Protein AF-A0A8T4E7I3-F1 (afdb_monomer_lite)

Structure (mmCIF, N/CA/C/O backbone):
data_AF-A0A8T4E7I3-F1
#
_entry.id   AF-A0A8T4E7I3-F1
#
loop_
_atom_site.group_PDB
_atom_site.id
_atom_site.type_symbol
_atom_site.label_atom_id
_atom_site.label_alt_id
_atom_site.label_comp_id
_atom_site.label_asym_id
_atom_site.label_entity_id
_atom_site.label_seq_id
_atom_site.pdbx_PDB_ins_code
_atom_site.Cartn_x
_atom_site.Cartn_y
_atom_site.Cartn_z
_atom_site.occupancy
_atom_site.B_iso_or_equiv
_atom_site.auth_seq_id
_atom_site.auth_comp_id
_atom_site.auth_asym_id
_atom_site.auth_atom_id
_atom_site.pdbx_PDB_model_num
ATOM 1 N N . MET A 1 1 ? -43.104 -46.953 22.398 1.00 46.41 1 MET A N 1
ATOM 2 C CA . MET A 1 1 ? -41.643 -46.915 22.163 1.00 46.41 1 MET A CA 1
ATOM 3 C C . MET A 1 1 ? -41.190 -45.465 22.078 1.00 46.41 1 MET A C 1
ATOM 5 O O . MET A 1 1 ? -41.386 -44.826 21.051 1.00 46.41 1 MET A O 1
ATOM 9 N N . GLN A 1 2 ? -40.674 -44.915 23.178 1.00 39.28 2 GLN A N 1
ATOM 10 C CA . GLN A 1 2 ? -40.128 -43.557 23.217 1.00 39.28 2 GLN A CA 1
ATOM 11 C C . GLN A 1 2 ? -38.668 -43.600 22.744 1.00 39.28 2 GLN A C 1
ATOM 13 O O . GLN A 1 2 ? -37.883 -44.400 23.242 1.00 39.28 2 GLN A O 1
ATOM 18 N N . LYS A 1 3 ? -38.321 -42.791 21.737 1.00 46.88 3 LYS A N 1
ATOM 19 C CA . LYS A 1 3 ? -36.946 -42.664 21.234 1.00 46.88 3 LYS A CA 1
ATOM 20 C C . LYS A 1 3 ? -36.177 -41.697 22.134 1.00 46.88 3 LYS A C 1
ATOM 22 O O . LYS A 1 3 ? -36.422 -40.491 22.088 1.00 46.88 3 LYS A O 1
ATOM 27 N N . GLU A 1 4 ? -35.259 -42.222 22.936 1.00 46.09 4 GLU A N 1
ATOM 28 C CA . GLU A 1 4 ? -34.313 -41.418 23.710 1.00 46.09 4 GLU A CA 1
ATOM 29 C C . GLU A 1 4 ? -33.329 -40.689 22.780 1.00 46.09 4 GLU A C 1
ATOM 31 O O . GLU A 1 4 ? -32.805 -41.252 21.817 1.00 46.09 4 GLU A O 1
ATOM 36 N N . LYS A 1 5 ? -33.095 -39.401 23.052 1.00 54.56 5 LYS A N 1
ATOM 37 C CA . LYS A 1 5 ? -32.080 -38.587 22.367 1.00 54.56 5 LYS A CA 1
ATOM 38 C C . LYS A 1 5 ? -30.718 -38.808 23.038 1.00 54.56 5 LYS A C 1
ATOM 40 O O . LYS A 1 5 ? -30.660 -38.785 24.266 1.00 54.56 5 LYS A O 1
ATOM 45 N N . PRO A 1 6 ? -29.612 -38.930 22.281 1.00 50.81 6 PRO A N 1
ATOM 46 C CA . PRO A 1 6 ? -28.301 -39.147 22.873 1.00 50.81 6 PRO A CA 1
ATOM 47 C C . PRO A 1 6 ? -27.797 -37.885 23.588 1.00 50.81 6 PRO A C 1
ATOM 49 O O . PRO A 1 6 ? -27.800 -36.778 23.039 1.00 50.81 6 PRO A O 1
ATOM 52 N N . LEU A 1 7 ? -27.337 -38.081 24.825 1.00 45.22 7 LEU A N 1
ATOM 53 C CA . LEU A 1 7 ? -26.631 -37.098 25.641 1.00 45.22 7 LEU A CA 1
ATOM 54 C C . LEU A 1 7 ? -25.348 -36.645 24.927 1.00 45.22 7 LEU A C 1
ATOM 56 O O . LEU A 1 7 ? -24.456 -37.441 24.637 1.00 45.22 7 LEU A O 1
ATOM 60 N N . LYS A 1 8 ? -25.239 -35.341 24.653 1.00 45.78 8 LYS A N 1
ATOM 61 C CA . LYS A 1 8 ? -24.008 -34.728 24.137 1.00 45.78 8 LYS A CA 1
ATOM 62 C C . LYS A 1 8 ? -22.923 -34.786 25.216 1.00 45.78 8 LYS A C 1
ATOM 64 O O . LYS A 1 8 ? -23.046 -34.140 26.255 1.00 45.78 8 LYS A O 1
ATOM 69 N N . ALA A 1 9 ? -21.850 -35.522 24.940 1.00 40.28 9 ALA A N 1
ATOM 70 C CA . ALA A 1 9 ? -20.654 -35.561 25.771 1.00 40.28 9 ALA A CA 1
ATOM 71 C C . ALA A 1 9 ? -20.057 -34.150 25.937 1.00 40.28 9 ALA A C 1
ATOM 73 O O . ALA A 1 9 ? -19.771 -33.456 24.955 1.00 40.28 9 ALA A O 1
ATOM 74 N N . LYS A 1 10 ? -19.864 -33.720 27.190 1.00 39.53 10 LYS A N 1
ATOM 75 C CA . LYS A 1 10 ? -19.115 -32.502 27.517 1.00 39.53 10 LYS A CA 1
ATOM 76 C C . LYS A 1 10 ? -17.667 -32.690 27.063 1.00 39.53 10 LYS A C 1
ATOM 78 O O . LYS A 1 10 ? -16.978 -33.611 27.491 1.00 39.53 10 LYS A O 1
ATOM 83 N N . ARG A 1 11 ? -17.212 -31.806 26.175 1.00 38.19 11 ARG A N 1
ATOM 84 C CA . ARG A 1 11 ? -15.820 -31.724 25.725 1.00 38.19 11 ARG A CA 1
ATOM 85 C C . ARG A 1 11 ? -14.972 -31.259 26.915 1.00 38.19 11 ARG A C 1
ATOM 87 O O . ARG A 1 11 ? -14.971 -30.075 27.237 1.00 38.19 11 ARG A O 1
ATOM 94 N N . ASN A 1 12 ? -14.282 -32.186 27.575 1.00 33.41 12 ASN A N 1
ATOM 95 C CA . ASN A 1 12 ? -13.270 -31.859 28.577 1.00 33.41 12 ASN A CA 1
ATOM 96 C C . ASN A 1 12 ? -12.125 -31.109 27.884 1.00 33.41 12 ASN A C 1
ATOM 98 O O . ASN A 1 12 ? -11.334 -31.705 27.150 1.00 33.41 12 ASN A O 1
ATOM 102 N N . MET A 1 13 ? -12.052 -29.792 28.080 1.00 30.95 13 MET A N 1
ATOM 103 C CA . MET A 1 13 ? -10.864 -29.025 27.719 1.00 30.95 13 MET A CA 1
ATOM 104 C C . MET A 1 13 ? -9.776 -29.345 28.745 1.00 30.95 13 MET A C 1
ATOM 106 O O . MET A 1 13 ? -9.950 -29.097 29.935 1.00 30.95 13 MET A O 1
ATOM 110 N N . ARG A 1 14 ? -8.664 -29.934 28.288 1.00 34.38 14 ARG A N 1
ATOM 111 C CA . ARG A 1 14 ? -7.458 -30.083 29.112 1.00 34.38 14 ARG A CA 1
ATOM 112 C C . ARG A 1 14 ? -6.952 -28.690 29.520 1.00 34.38 14 ARG A C 1
ATOM 114 O O . ARG A 1 14 ? -6.958 -27.804 28.662 1.00 34.38 14 ARG A O 1
ATOM 121 N N . PRO A 1 15 ? -6.472 -28.491 30.759 1.00 37.31 15 PRO A N 1
ATOM 122 C CA . PRO A 1 15 ? -5.717 -27.295 31.101 1.00 37.31 15 PRO A CA 1
ATOM 123 C C . PRO A 1 15 ? -4.410 -27.324 30.299 1.00 37.31 15 PRO A C 1
ATOM 125 O O . PRO A 1 15 ? -3.622 -28.263 30.407 1.00 37.31 15 PRO A O 1
ATOM 128 N N . TRP A 1 16 ? -4.228 -26.342 29.417 1.00 35.59 16 TRP A N 1
ATOM 129 C CA . TRP A 1 16 ? -2.980 -26.178 28.675 1.00 35.59 16 TRP A CA 1
ATOM 130 C C . TRP A 1 16 ? -1.915 -25.595 29.605 1.00 35.59 16 TRP A C 1
ATOM 132 O O . TRP A 1 16 ? -2.220 -24.784 30.477 1.00 35.59 16 TRP A O 1
ATOM 142 N N . GLY A 1 17 ? -0.691 -26.095 29.438 1.00 33.88 17 GLY A N 1
ATOM 143 C CA . GLY A 1 17 ? 0.395 -26.034 30.408 1.00 33.88 17 GLY A CA 1
ATOM 144 C C . GLY A 1 17 ? 0.841 -24.634 30.823 1.00 33.88 17 GLY A C 1
ATOM 145 O O . GLY A 1 17 ? 0.628 -23.640 30.129 1.00 33.88 17 GLY A O 1
ATOM 146 N N . ALA A 1 18 ? 1.486 -24.612 31.989 1.00 38.25 18 ALA A N 1
ATOM 147 C CA . ALA A 1 18 ? 2.053 -23.449 32.647 1.00 38.25 18 ALA A CA 1
ATOM 148 C C . ALA A 1 18 ? 2.877 -22.562 31.697 1.00 38.25 18 ALA A C 1
ATOM 150 O O . ALA A 1 18 ? 3.735 -23.025 30.945 1.00 38.25 18 ALA A O 1
ATOM 151 N N . LEU A 1 19 ? 2.585 -21.263 31.768 1.00 40.91 19 LEU A N 1
ATOM 152 C CA . LEU A 1 19 ? 3.280 -20.184 31.079 1.00 40.91 19 LEU A CA 1
ATOM 153 C C . LEU A 1 19 ? 4.776 -20.182 31.416 1.00 40.91 19 LEU A C 1
ATOM 155 O O . LEU A 1 19 ? 5.175 -20.398 32.557 1.00 40.91 19 LEU A O 1
ATOM 159 N N . ASN A 1 20 ? 5.595 -19.850 30.419 1.00 38.44 20 ASN A N 1
ATOM 160 C CA . ASN A 1 20 ? 7.002 -19.522 30.605 1.00 38.44 20 ASN A CA 1
ATOM 161 C C . ASN A 1 20 ? 7.110 -18.287 31.537 1.00 38.44 20 ASN A C 1
ATOM 163 O O . ASN A 1 20 ? 6.639 -17.211 31.155 1.00 38.44 20 ASN A O 1
ATOM 167 N N . PRO A 1 21 ? 7.710 -18.394 32.738 1.00 43.47 21 PRO A N 1
ATOM 168 C CA . PRO A 1 21 ? 7.693 -17.332 33.754 1.00 43.47 21 PRO A CA 1
ATOM 169 C C . PRO A 1 21 ? 8.478 -16.068 33.362 1.00 43.47 21 PRO A C 1
ATOM 171 O O . PRO A 1 21 ? 8.440 -15.071 34.079 1.00 43.47 21 PRO A O 1
ATOM 174 N N . LYS A 1 22 ? 9.172 -16.070 32.215 1.00 41.22 22 LYS A N 1
ATOM 175 C CA . LYS A 1 22 ? 9.947 -14.920 31.722 1.00 41.22 22 LYS A CA 1
ATOM 176 C C . LYS A 1 22 ? 9.112 -13.826 31.039 1.00 41.22 22 LYS A C 1
ATOM 178 O O . LYS A 1 22 ? 9.634 -12.740 30.817 1.00 41.22 22 LYS A O 1
ATOM 183 N N . PHE A 1 23 ? 7.832 -14.073 30.755 1.00 46.97 23 PHE A N 1
ATOM 184 C CA . PHE A 1 23 ? 6.882 -13.065 30.264 1.00 46.97 23 PHE A CA 1
ATOM 185 C C . PHE A 1 23 ? 5.761 -12.870 31.289 1.00 46.97 23 PHE A C 1
ATOM 187 O O . PHE A 1 23 ? 4.614 -13.259 31.073 1.00 46.97 23 PHE A O 1
ATOM 194 N N . SER A 1 24 ? 6.090 -12.299 32.449 1.00 48.66 24 SER A N 1
ATOM 195 C CA . SER A 1 24 ? 5.057 -11.850 33.377 1.00 48.66 24 SER A CA 1
ATOM 196 C C . SER A 1 24 ? 4.376 -10.613 32.783 1.00 48.66 24 SER A C 1
ATOM 198 O O . SER A 1 24 ? 5.042 -9.645 32.416 1.00 48.66 24 SER A O 1
ATOM 200 N N . GLY A 1 25 ? 3.040 -10.622 32.697 1.00 44.28 25 GLY A N 1
ATOM 201 C CA . GLY A 1 25 ? 2.256 -9.457 32.251 1.00 44.28 25 GLY A CA 1
ATOM 202 C C . GLY A 1 25 ? 2.562 -8.185 33.053 1.00 44.28 25 GLY A C 1
ATOM 203 O O . GLY A 1 25 ? 2.359 -7.082 32.564 1.00 44.28 25 GLY A O 1
ATOM 204 N N . ARG A 1 26 ? 3.155 -8.347 34.242 1.00 49.00 26 ARG A N 1
ATOM 205 C CA . ARG A 1 26 ? 3.643 -7.272 35.099 1.00 49.00 26 ARG A CA 1
ATOM 206 C C . ARG A 1 26 ? 4.761 -6.444 34.459 1.00 49.00 26 ARG A C 1
ATOM 208 O O . ARG A 1 26 ? 4.632 -5.237 34.446 1.00 49.00 26 ARG A O 1
ATOM 215 N N . ARG A 1 27 ? 5.760 -7.052 33.798 1.00 50.91 27 ARG A N 1
ATOM 216 C CA . ARG A 1 27 ? 6.815 -6.281 33.098 1.00 50.91 27 ARG A CA 1
ATOM 217 C C . ARG A 1 27 ? 6.278 -5.432 31.942 1.00 50.91 27 ARG A C 1
ATOM 219 O O . ARG A 1 27 ? 6.809 -4.363 31.674 1.00 50.91 27 ARG A O 1
ATOM 226 N N . LEU A 1 28 ? 5.240 -5.910 31.253 1.00 51.72 28 LEU A N 1
ATOM 227 C CA . LEU A 1 28 ? 4.596 -5.157 30.171 1.00 51.72 28 LEU A CA 1
ATOM 228 C C . LEU A 1 28 ? 3.717 -4.024 30.717 1.00 51.72 28 LEU A C 1
ATOM 230 O O . LEU A 1 28 ? 3.694 -2.949 30.129 1.00 51.72 28 LEU A O 1
ATOM 234 N N . LEU A 1 29 ? 3.038 -4.248 31.847 1.00 56.56 29 LEU A N 1
ATOM 235 C CA . LEU A 1 29 ? 2.299 -3.209 32.569 1.00 56.56 29 LEU A CA 1
ATOM 236 C C . LEU A 1 29 ? 3.236 -2.135 33.131 1.00 56.56 29 LEU A C 1
ATOM 238 O O . LEU A 1 29 ? 2.950 -0.956 32.969 1.00 56.56 29 LEU A O 1
ATOM 242 N N . ASP A 1 30 ? 4.369 -2.533 33.710 1.00 58.88 30 ASP A N 1
ATOM 243 C CA . ASP A 1 30 ? 5.379 -1.612 34.234 1.00 58.88 30 ASP A CA 1
ATOM 244 C C . ASP A 1 30 ? 5.973 -0.763 33.095 1.00 58.88 30 ASP A C 1
ATOM 246 O O . ASP A 1 30 ? 6.067 0.452 33.227 1.00 58.88 30 ASP A O 1
ATOM 250 N N . SER A 1 31 ? 6.261 -1.367 31.934 1.00 56.28 31 SER A N 1
ATOM 251 C CA . SER A 1 31 ? 6.760 -0.650 30.750 1.00 56.28 31 SER A CA 1
ATOM 252 C C . SER A 1 31 ? 5.714 0.288 30.123 1.00 56.28 31 SER A C 1
ATOM 254 O O . SER A 1 31 ? 6.047 1.400 29.712 1.00 56.28 31 SER A O 1
ATOM 256 N N . ALA A 1 32 ? 4.438 -0.113 30.087 1.00 52.22 32 ALA A N 1
ATOM 257 C CA . ALA A 1 32 ? 3.348 0.749 29.627 1.00 52.22 32 ALA A CA 1
ATOM 258 C C . ALA A 1 32 ? 3.103 1.921 30.593 1.00 52.22 32 ALA A C 1
ATOM 260 O O . ALA A 1 32 ? 2.928 3.056 30.152 1.00 52.22 32 ALA A O 1
ATOM 261 N N . GLN A 1 33 ? 3.145 1.671 31.905 1.00 60.72 33 GLN A N 1
ATOM 262 C CA . GLN A 1 33 ? 3.023 2.703 32.933 1.00 60.72 33 GLN A CA 1
ATOM 263 C C . GLN A 1 33 ? 4.214 3.668 32.903 1.00 60.72 33 GLN A C 1
ATOM 265 O O . GLN A 1 33 ? 4.029 4.874 33.039 1.00 60.72 33 GLN A O 1
ATOM 270 N N . GLU A 1 34 ? 5.426 3.162 32.674 1.00 62.56 34 GLU A N 1
ATOM 271 C CA . GLU A 1 34 ? 6.631 3.971 32.498 1.00 62.56 34 GLU A CA 1
ATOM 272 C C . GLU A 1 34 ? 6.515 4.877 31.265 1.00 62.56 34 GLU A C 1
ATOM 274 O O . GLU A 1 34 ? 6.781 6.072 31.367 1.00 62.56 34 GLU A O 1
ATOM 279 N N . GLN A 1 35 ? 6.002 4.375 30.134 1.00 52.09 35 GLN A N 1
ATOM 280 C CA . GLN A 1 35 ? 5.713 5.224 28.971 1.00 52.09 35 GLN A CA 1
ATOM 281 C C . GLN A 1 35 ? 4.619 6.268 29.234 1.00 52.09 35 GLN A C 1
ATOM 283 O O . GLN A 1 35 ? 4.755 7.408 28.790 1.00 52.09 35 GLN A O 1
ATOM 288 N N . ILE A 1 36 ? 3.558 5.930 29.973 1.00 58.34 36 ILE A N 1
ATOM 289 C CA . ILE A 1 36 ? 2.511 6.889 30.369 1.00 58.34 36 ILE A CA 1
ATOM 290 C C . ILE A 1 36 ? 3.102 7.996 31.251 1.00 58.34 36 ILE A C 1
ATOM 292 O O . ILE A 1 36 ? 2.822 9.175 31.031 1.00 58.34 36 ILE A O 1
ATOM 296 N N . ASN A 1 37 ? 3.959 7.633 32.206 1.00 63.09 37 ASN A N 1
ATOM 297 C CA . ASN A 1 37 ? 4.612 8.579 33.107 1.00 63.09 37 ASN A CA 1
ATOM 298 C C . ASN A 1 37 ? 5.609 9.478 32.357 1.00 63.09 37 ASN A C 1
ATOM 300 O O . ASN A 1 37 ? 5.617 10.688 32.570 1.00 63.09 37 ASN A O 1
ATOM 304 N N . LEU A 1 38 ? 6.401 8.911 31.440 1.00 53.72 38 LEU A N 1
ATOM 305 C CA . LEU A 1 38 ? 7.371 9.649 30.620 1.00 53.72 38 LEU A CA 1
ATOM 306 C C . LEU A 1 38 ? 6.708 10.630 29.647 1.00 53.72 38 LEU A C 1
ATOM 308 O O . LEU A 1 38 ? 7.296 11.653 29.307 1.00 53.72 38 LEU A O 1
ATOM 312 N N . THR A 1 39 ? 5.485 10.335 29.210 1.00 52.91 39 THR A N 1
ATOM 313 C CA . THR A 1 39 ? 4.741 11.161 28.250 1.00 52.91 39 THR A CA 1
ATOM 314 C C . THR A 1 39 ? 3.695 12.068 28.907 1.00 52.91 39 THR A C 1
ATOM 316 O O . THR A 1 39 ? 2.965 12.770 28.208 1.00 52.91 39 THR A O 1
ATOM 319 N N . GLY A 1 40 ? 3.589 12.066 30.244 1.00 57.66 40 GLY A N 1
ATOM 320 C CA . GLY A 1 40 ? 2.573 12.831 30.979 1.00 57.66 40 GLY A CA 1
ATOM 321 C C . GLY A 1 40 ? 1.136 12.464 30.586 1.00 57.66 40 GLY A C 1
ATOM 322 O O . GLY A 1 40 ? 0.259 13.325 30.577 1.00 57.66 40 GLY A O 1
ATOM 323 N N . GLY A 1 41 ? 0.901 11.213 30.175 1.00 51.31 41 GLY A N 1
ATOM 324 C CA . GLY A 1 41 ? -0.383 10.758 29.632 1.00 51.31 41 GLY A CA 1
ATOM 325 C C . GLY A 1 41 ? -0.701 11.258 28.215 1.00 51.31 41 GLY A C 1
ATOM 326 O O . GLY A 1 41 ? -1.808 11.022 27.725 1.00 51.31 41 GLY A O 1
ATOM 327 N N . ASN A 1 42 ? 0.242 11.923 27.537 1.00 43.97 42 ASN A N 1
ATOM 328 C CA . ASN A 1 42 ? 0.095 12.396 26.165 1.00 43.97 42 ASN A CA 1
ATOM 329 C C . ASN A 1 42 ? 1.030 11.621 25.211 1.00 43.97 42 ASN A C 1
ATOM 331 O O . ASN A 1 42 ? 2.189 12.007 25.050 1.00 43.97 42 ASN A O 1
ATOM 335 N N . PRO A 1 43 ? 0.544 10.579 24.504 1.00 46.66 43 PRO A N 1
ATOM 336 C CA . PRO A 1 43 ? 1.380 9.684 23.692 1.00 46.66 43 PRO A CA 1
ATOM 337 C C . PRO A 1 43 ? 2.076 10.357 22.491 1.00 46.66 43 PRO A C 1
ATOM 339 O O . PRO A 1 43 ? 2.830 9.703 21.776 1.00 46.66 43 PRO A O 1
ATOM 342 N N . TYR A 1 44 ? 1.858 11.656 22.266 1.00 43.78 44 TYR A N 1
ATOM 343 C CA . TYR A 1 44 ? 2.508 12.445 21.218 1.00 43.78 44 TYR A CA 1
ATOM 344 C C . TYR A 1 44 ? 3.790 13.168 21.676 1.00 43.78 44 TYR A C 1
ATOM 346 O O . TYR A 1 44 ? 4.459 13.786 20.850 1.00 43.78 44 TYR A O 1
ATOM 354 N N . LEU A 1 45 ? 4.171 13.073 22.956 1.00 38.69 45 LEU A N 1
ATOM 355 C CA . LEU A 1 45 ? 5.427 13.618 23.494 1.00 38.69 45 LEU A CA 1
ATOM 356 C C . LEU A 1 45 ? 6.567 12.583 23.456 1.00 38.69 45 LEU A C 1
ATOM 358 O O . LEU A 1 45 ? 7.205 12.288 24.460 1.00 38.69 45 LEU A O 1
ATOM 362 N N . VAL A 1 46 ? 6.852 12.029 22.279 1.00 37.91 46 VAL A N 1
ATOM 363 C CA . VAL A 1 46 ? 8.196 11.498 21.990 1.00 37.91 46 VAL A CA 1
ATOM 364 C C . VAL A 1 46 ? 9.064 12.712 21.636 1.00 37.91 46 VAL A C 1
ATOM 366 O O . VAL A 1 46 ? 8.563 13.582 20.919 1.00 37.91 46 VAL A O 1
ATOM 369 N N . PRO A 1 47 ? 10.326 12.841 22.094 1.00 33.94 47 PRO A N 1
ATOM 370 C CA . PRO A 1 47 ? 11.175 13.959 21.692 1.00 33.94 47 PRO A CA 1
ATOM 371 C C . PRO A 1 47 ? 11.332 13.966 20.166 1.00 33.94 47 PRO A C 1
ATOM 373 O O . PRO A 1 47 ? 12.108 13.202 19.591 1.00 33.94 47 PRO A O 1
ATOM 376 N N . GLN A 1 48 ? 10.570 14.836 19.499 1.00 33.59 48 GLN A N 1
ATOM 377 C CA . GLN A 1 48 ? 10.711 15.109 18.080 1.00 33.59 48 GLN A CA 1
ATOM 378 C C . GLN A 1 48 ? 12.066 15.786 17.871 1.00 33.59 48 GLN A C 1
ATOM 380 O O . GLN A 1 48 ? 12.210 16.994 18.032 1.00 33.59 48 GLN A O 1
ATOM 385 N N . ARG A 1 49 ? 13.079 15.008 17.479 1.00 35.50 49 ARG A N 1
ATOM 386 C CA . ARG A 1 49 ? 14.325 15.546 16.909 1.00 35.50 49 ARG A CA 1
ATOM 387 C C . ARG A 1 49 ? 14.186 15.973 15.445 1.00 35.50 49 ARG A C 1
ATOM 389 O O . ARG A 1 49 ? 15.184 16.245 14.791 1.00 35.50 49 ARG A O 1
ATOM 396 N N . VAL A 1 50 ? 12.964 16.093 14.935 1.00 35.69 50 VAL A N 1
ATOM 397 C CA . VAL A 1 50 ? 12.688 16.618 13.599 1.00 35.69 50 VAL A CA 1
ATOM 398 C C . VAL A 1 50 ? 11.460 17.514 13.711 1.00 35.69 50 VAL A C 1
ATOM 400 O O . VAL A 1 50 ? 10.379 17.034 14.040 1.00 35.69 50 VAL A O 1
ATOM 403 N N . LYS A 1 51 ? 11.631 18.822 13.479 1.00 32.38 51 LYS A N 1
ATOM 404 C CA . LYS A 1 51 ? 10.501 19.747 13.314 1.00 32.38 51 LYS A CA 1
ATOM 405 C C . LYS A 1 51 ? 9.593 19.200 12.203 1.00 32.38 51 LYS A C 1
ATOM 407 O O . LYS A 1 51 ? 10.131 18.758 11.185 1.00 32.38 51 LYS A O 1
ATOM 412 N N . PRO A 1 52 ? 8.258 19.236 12.340 1.00 35.22 52 PRO A N 1
ATOM 413 C CA . PRO A 1 52 ? 7.382 18.870 11.239 1.00 35.22 52 PRO A CA 1
ATOM 414 C C . PRO A 1 52 ? 7.697 19.777 10.047 1.00 35.22 52 PRO A C 1
ATOM 416 O O . PRO A 1 52 ? 7.595 21.001 10.127 1.00 35.22 52 PRO A O 1
ATOM 419 N N . ARG A 1 53 ? 8.142 19.156 8.951 1.00 35.44 53 ARG A N 1
ATOM 420 C CA . ARG A 1 53 ? 8.221 19.790 7.637 1.00 35.44 53 ARG A CA 1
ATOM 421 C C . ARG A 1 53 ? 6.799 20.251 7.319 1.00 35.44 53 ARG A C 1
ATOM 423 O O . ARG A 1 53 ? 5.886 19.425 7.329 1.00 35.44 53 ARG A O 1
ATOM 430 N N . ASN A 1 54 ? 6.609 21.548 7.089 1.00 37.75 54 ASN A N 1
ATOM 431 C CA . ASN A 1 54 ? 5.378 22.061 6.501 1.00 37.75 54 ASN A CA 1
ATOM 432 C C . ASN A 1 54 ? 5.205 21.343 5.157 1.00 37.75 54 ASN A C 1
ATOM 434 O O . ASN A 1 54 ? 5.932 21.623 4.207 1.00 37.75 54 ASN A O 1
ATOM 438 N N . LEU A 1 55 ? 4.328 20.341 5.116 1.00 37.66 55 LEU A N 1
ATOM 439 C CA . LEU A 1 55 ? 3.942 19.684 3.876 1.00 37.66 55 LEU A CA 1
ATOM 440 C C . LEU A 1 55 ? 3.138 20.703 3.064 1.00 37.66 55 LEU A C 1
ATOM 442 O O . LEU A 1 55 ? 2.181 21.258 3.611 1.00 37.66 55 LEU A O 1
ATOM 446 N N . PRO A 1 56 ? 3.497 20.970 1.799 1.00 35.59 56 PRO A N 1
ATOM 447 C CA . PRO A 1 56 ? 2.654 21.776 0.939 1.00 35.59 56 PRO A CA 1
ATOM 448 C C . PRO A 1 56 ? 1.308 21.072 0.757 1.00 35.59 56 PRO A C 1
ATOM 450 O O . PRO A 1 56 ? 1.223 19.848 0.631 1.00 35.59 56 PRO A O 1
ATOM 453 N N . GLU A 1 57 ? 0.248 21.869 0.758 1.00 45.75 57 GLU A N 1
ATOM 454 C CA . GLU A 1 57 ? -1.149 21.473 0.571 1.00 45.75 57 GLU A CA 1
ATOM 455 C C . GLU A 1 57 ? -1.443 21.059 -0.887 1.00 45.75 57 GLU A C 1
ATOM 457 O O . GLU A 1 57 ? -2.509 21.331 -1.435 1.00 45.75 57 GLU A O 1
ATOM 462 N N . GLU A 1 58 ? -0.492 20.415 -1.564 1.00 48.62 58 GLU A N 1
ATOM 463 C CA . GLU A 1 58 ? -0.671 20.022 -2.954 1.00 48.62 58 GLU A CA 1
ATOM 464 C C . GLU A 1 58 ? -1.513 18.750 -3.043 1.00 48.62 58 GLU A C 1
ATOM 466 O O . GLU A 1 58 ? -1.186 17.680 -2.520 1.00 48.62 58 GLU A O 1
ATOM 471 N N . MET A 1 59 ? -2.668 18.891 -3.696 1.00 41.47 59 MET A N 1
ATOM 472 C CA . MET A 1 59 ? -3.560 17.778 -3.965 1.00 41.47 59 MET A CA 1
ATOM 473 C C . MET A 1 59 ? -2.863 16.781 -4.899 1.00 41.47 59 MET A C 1
ATOM 475 O O . MET A 1 59 ? -2.429 17.189 -5.975 1.00 41.47 59 MET A O 1
ATOM 479 N N . PRO A 1 60 ? -2.800 15.480 -4.553 1.00 46.34 60 PRO A N 1
ATOM 480 C CA . PRO A 1 60 ? -2.276 14.488 -5.478 1.00 46.34 60 PRO A CA 1
ATOM 481 C C . PRO A 1 60 ? -3.153 14.472 -6.732 1.00 46.34 60 PRO A C 1
ATOM 483 O O . PRO A 1 60 ? -4.369 14.281 -6.643 1.00 46.34 60 PRO A O 1
ATOM 486 N N . THR A 1 61 ? -2.538 14.726 -7.884 1.00 58.12 61 THR A N 1
ATOM 487 C CA . THR A 1 61 ? -3.194 14.765 -9.199 1.00 58.12 61 THR A CA 1
ATOM 488 C C . THR A 1 61 ? -3.202 13.402 -9.884 1.00 58.12 61 THR A C 1
ATOM 490 O O . THR A 1 61 ? -3.939 13.197 -10.848 1.00 58.12 61 THR A O 1
ATOM 493 N N . ASP A 1 62 ? -2.424 12.446 -9.381 1.00 69.00 62 ASP A N 1
ATOM 494 C CA . ASP A 1 62 ? -2.346 11.105 -9.927 1.00 69.00 62 ASP A CA 1
ATOM 495 C C . ASP A 1 62 ? -3.497 10.217 -9.421 1.00 69.00 62 ASP A C 1
ATOM 497 O O . ASP A 1 62 ? -3.991 10.306 -8.291 1.00 69.00 62 ASP A O 1
ATOM 501 N N . ALA A 1 63 ? -3.958 9.312 -10.286 1.00 59.81 63 ALA A N 1
ATOM 502 C CA . ALA A 1 63 ? -5.096 8.445 -9.987 1.00 59.81 63 ALA A CA 1
ATOM 503 C C . ALA A 1 63 ? -4.850 7.534 -8.767 1.00 59.81 63 ALA A C 1
ATOM 505 O O . ALA A 1 63 ? -5.799 7.026 -8.165 1.00 59.81 63 ALA A O 1
ATOM 506 N N . GLU A 1 64 ? -3.593 7.283 -8.406 1.00 54.59 64 GLU A N 1
ATOM 507 C CA . GLU A 1 64 ? -3.204 6.454 -7.269 1.00 54.59 64 GLU A CA 1
ATOM 508 C C . GLU A 1 64 ? -3.177 7.244 -5.953 1.00 54.59 64 GLU A C 1
ATOM 510 O O . GLU A 1 64 ? -3.751 6.781 -4.958 1.00 54.59 64 GLU A O 1
ATOM 515 N N . GLY A 1 65 ? -2.677 8.484 -5.957 1.00 63.34 65 GLY A N 1
ATOM 516 C CA . GLY A 1 65 ? -2.791 9.402 -4.826 1.00 63.34 65 GLY A CA 1
ATOM 517 C C . GLY A 1 65 ? -4.239 9.802 -4.513 1.00 63.34 65 GLY A C 1
ATOM 518 O O . GLY A 1 65 ? -4.643 9.799 -3.342 1.00 63.34 65 GLY A O 1
ATOM 519 N N . ILE A 1 66 ? -5.085 10.008 -5.533 1.00 58.28 66 ILE A N 1
ATOM 520 C CA . ILE A 1 66 ? -6.535 10.237 -5.360 1.00 58.28 66 ILE A CA 1
ATOM 521 C C . ILE A 1 66 ? -7.215 9.006 -4.738 1.00 58.28 66 ILE A C 1
ATOM 523 O O . ILE A 1 66 ? -8.022 9.136 -3.810 1.00 58.28 66 ILE A O 1
ATOM 527 N N . ARG A 1 67 ? -6.880 7.787 -5.186 1.00 56.69 67 ARG A N 1
ATOM 528 C CA . ARG A 1 67 ? -7.450 6.536 -4.644 1.00 56.69 67 ARG A CA 1
ATOM 529 C C . ARG A 1 67 ? -7.007 6.270 -3.205 1.00 56.69 67 ARG A C 1
ATOM 531 O O . ARG A 1 67 ? -7.848 5.901 -2.379 1.00 56.69 67 ARG A O 1
ATOM 538 N N . SER A 1 68 ? -5.742 6.519 -2.880 1.00 49.06 68 SER A N 1
ATOM 539 C CA . SER A 1 68 ? -5.196 6.398 -1.522 1.00 49.06 68 SER A CA 1
ATOM 540 C C . SER A 1 68 ? -5.842 7.396 -0.556 1.00 49.06 68 SER A C 1
ATOM 542 O O . SER A 1 68 ? -6.283 7.009 0.531 1.00 49.06 68 SER A O 1
ATOM 544 N N . ARG A 1 69 ? -6.039 8.654 -0.979 1.00 49.59 69 ARG A N 1
ATOM 545 C CA . ARG A 1 69 ? -6.781 9.671 -0.213 1.00 49.59 69 ARG A CA 1
ATOM 546 C C . ARG A 1 69 ? -8.252 9.294 -0.030 1.00 49.59 69 ARG A C 1
ATOM 548 O O . ARG A 1 69 ? -8.774 9.392 1.077 1.00 49.59 69 ARG A O 1
ATOM 555 N N . THR A 1 70 ? -8.909 8.790 -1.074 1.00 47.41 70 THR A N 1
ATOM 556 C CA . THR A 1 70 ? -10.315 8.345 -1.016 1.00 47.41 70 THR A CA 1
ATOM 557 C C . THR A 1 70 ? -10.501 7.150 -0.074 1.00 47.41 70 THR A C 1
ATOM 559 O O . THR A 1 70 ? -11.507 7.068 0.632 1.00 47.41 70 THR A O 1
ATOM 562 N N . ARG A 1 71 ? -9.522 6.235 0.008 1.00 48.91 71 ARG A N 1
ATOM 563 C CA . ARG A 1 71 ? -9.513 5.145 1.000 1.00 48.91 71 ARG A CA 1
ATOM 564 C C . ARG A 1 71 ? -9.317 5.670 2.425 1.00 48.91 71 ARG A C 1
ATOM 566 O O . ARG A 1 71 ? -10.074 5.276 3.311 1.00 48.91 71 ARG A O 1
ATOM 573 N N . ARG A 1 72 ? -8.387 6.611 2.634 1.00 42.81 72 ARG A N 1
ATOM 574 C CA . ARG A 1 72 ? -8.169 7.279 3.934 1.00 42.81 72 ARG A CA 1
ATOM 575 C C . ARG A 1 72 ? -9.427 8.021 4.406 1.00 42.81 72 ARG A C 1
ATOM 577 O O . ARG A 1 72 ? -9.840 7.864 5.553 1.00 42.81 72 ARG A O 1
ATOM 584 N N . MET A 1 73 ? -10.102 8.721 3.490 1.00 42.91 73 MET A N 1
ATOM 585 C CA . MET A 1 73 ? -11.376 9.397 3.747 1.00 42.91 73 MET A CA 1
ATOM 586 C C . MET A 1 73 ? -12.542 8.424 3.963 1.00 42.91 73 MET A C 1
ATOM 588 O O . MET A 1 73 ? -13.440 8.739 4.733 1.00 42.91 73 MET A O 1
ATOM 592 N N . LYS A 1 74 ? -12.543 7.221 3.371 1.00 42.78 74 LYS A N 1
ATOM 593 C CA . LYS A 1 74 ? -13.553 6.185 3.671 1.00 42.78 74 LYS A CA 1
ATOM 594 C C . LYS A 1 74 ? -13.381 5.576 5.063 1.00 42.78 74 LYS A C 1
ATOM 596 O O . LYS A 1 74 ? -14.383 5.344 5.737 1.00 42.78 74 LYS A O 1
ATOM 601 N N . CYS A 1 75 ? -12.144 5.385 5.525 1.00 38.91 75 CYS A N 1
ATOM 602 C CA . CYS A 1 75 ? -11.890 5.030 6.923 1.00 38.91 75 CYS A CA 1
ATOM 603 C C . CYS A 1 75 ? -12.363 6.146 7.867 1.00 38.91 75 CYS A C 1
ATOM 605 O O . CYS A 1 75 ? -13.041 5.840 8.840 1.00 38.91 75 CYS A O 1
ATOM 607 N N . GLN A 1 76 ? -12.121 7.423 7.540 1.00 41.00 76 GLN A N 1
ATOM 608 C CA . GLN A 1 76 ? -12.668 8.574 8.283 1.00 41.00 76 GLN A CA 1
ATOM 609 C C . GLN A 1 76 ? -14.203 8.699 8.180 1.00 41.00 76 GLN A C 1
ATOM 611 O O . GLN A 1 76 ? -14.858 9.065 9.149 1.00 41.00 76 GLN A O 1
ATOM 616 N N . SER A 1 77 ? -14.812 8.326 7.054 1.00 42.69 77 SER A N 1
ATOM 617 C CA . SER A 1 77 ? -16.266 8.351 6.835 1.00 42.69 77 SER A CA 1
ATOM 618 C C . SER A 1 77 ? -17.024 7.318 7.677 1.00 42.69 77 SER A C 1
ATOM 620 O O . SER A 1 77 ? -18.200 7.516 7.981 1.00 42.69 77 SER A O 1
ATOM 622 N N . LEU A 1 78 ? -16.376 6.228 8.102 1.00 44.09 78 LEU A N 1
ATOM 623 C CA . LEU A 1 78 ? -16.958 5.338 9.111 1.00 44.09 78 LEU A CA 1
ATOM 624 C C . LEU A 1 78 ? -17.046 6.018 10.488 1.00 44.09 78 LEU A C 1
ATOM 626 O O . LEU A 1 78 ? -17.939 5.682 11.262 1.00 44.09 78 LEU A O 1
ATOM 630 N N . TYR A 1 79 ? -16.187 7.005 10.764 1.00 42.69 79 TYR A N 1
ATOM 631 C CA . TYR A 1 79 ? -16.248 7.831 11.973 1.00 42.69 79 TYR A CA 1
ATOM 632 C C . TYR A 1 79 ? -17.234 9.004 11.850 1.00 42.69 79 TYR A C 1
ATOM 634 O O . TYR A 1 79 ? -17.801 9.410 12.858 1.00 42.69 79 TYR A O 1
ATOM 642 N N . SER A 1 80 ? -17.532 9.497 10.640 1.00 44.91 80 SER A N 1
ATOM 643 C CA . SER A 1 80 ? -18.466 10.623 10.440 1.00 44.91 80 SER A CA 1
ATOM 644 C C . SER A 1 80 ? -19.950 10.276 10.631 1.00 44.91 80 SER A C 1
ATOM 646 O O . SER A 1 80 ? -20.788 11.171 10.666 1.00 44.91 80 SER A O 1
ATOM 648 N N . LYS A 1 81 ? -20.297 8.988 10.779 1.00 47.69 81 LYS A N 1
ATOM 649 C CA . LYS A 1 81 ? -21.659 8.547 11.146 1.00 47.69 81 LYS A CA 1
ATOM 650 C C . LYS A 1 81 ? -21.915 8.543 12.656 1.00 47.69 81 LYS A C 1
ATOM 652 O O . LYS A 1 81 ? -23.033 8.260 13.086 1.00 47.69 81 LYS A O 1
ATOM 657 N N . ILE A 1 82 ? -20.896 8.816 13.466 1.00 50.56 82 ILE A N 1
ATOM 658 C CA . ILE A 1 82 ? -21.047 8.987 14.907 1.00 50.56 82 ILE A CA 1
ATOM 659 C C . ILE A 1 82 ? -21.391 10.461 15.117 1.00 50.56 82 ILE A C 1
ATOM 661 O O . ILE A 1 82 ? -20.552 11.323 14.871 1.00 50.56 82 ILE A O 1
ATOM 665 N N . SER A 1 83 ? -22.639 10.751 15.509 1.00 44.12 83 SER A N 1
ATOM 666 C CA . SER A 1 83 ? -23.032 12.111 15.903 1.00 44.12 83 SER A CA 1
ATOM 667 C C . SER A 1 83 ? -22.020 12.642 16.930 1.00 44.12 83 SER A C 1
ATOM 669 O O . SER A 1 83 ? -21.747 11.912 17.888 1.00 44.12 83 SER A O 1
ATOM 671 N N . PRO A 1 84 ? -21.476 13.865 16.771 1.00 49.72 84 PRO A N 1
ATOM 672 C CA . PRO A 1 84 ? -20.535 14.471 17.721 1.00 49.72 84 PRO A CA 1
ATOM 673 C C . PRO A 1 84 ? -21.056 14.511 19.164 1.00 49.72 84 PRO A C 1
ATOM 675 O O . PRO A 1 84 ? -20.273 14.585 20.104 1.00 49.72 84 PRO A O 1
ATOM 678 N N . GLU A 1 85 ? -22.375 14.419 19.341 1.00 51.22 85 GLU A N 1
ATOM 679 C CA . GLU A 1 85 ? -23.057 14.404 20.637 1.00 51.22 85 GLU A CA 1
ATOM 680 C C . GLU A 1 85 ? -23.031 13.034 21.339 1.00 51.22 85 GLU A C 1
ATOM 682 O O . GLU A 1 85 ? -23.412 12.925 22.506 1.00 51.22 85 GLU A O 1
ATOM 687 N N . LYS A 1 86 ? -22.563 11.964 20.677 1.00 56.81 86 LYS A N 1
ATOM 688 C CA . LYS A 1 86 ? -22.336 10.669 21.334 1.00 56.81 86 LYS A CA 1
ATOM 689 C C . LYS A 1 86 ? -21.066 10.747 22.180 1.00 56.81 86 LYS A C 1
ATOM 691 O O . LYS A 1 86 ? -19.979 10.459 21.693 1.00 56.81 86 LYS A O 1
ATOM 696 N N . ILE A 1 87 ? -21.266 11.158 23.433 1.00 55.81 87 ILE A N 1
ATOM 697 C CA . ILE A 1 87 ? -20.356 11.178 24.591 1.00 55.81 87 ILE A CA 1
ATOM 698 C C . ILE A 1 87 ? -19.022 10.477 24.305 1.00 55.81 87 ILE A C 1
ATOM 700 O O . ILE A 1 87 ? -18.891 9.259 24.447 1.00 55.81 87 ILE A O 1
ATOM 704 N N . LEU A 1 88 ? -18.016 11.264 23.928 1.00 68.81 88 LEU A N 1
ATOM 705 C CA . LEU A 1 88 ? -16.634 10.817 24.006 1.00 68.81 88 LEU A CA 1
ATOM 706 C C . LEU A 1 88 ? -16.268 10.785 25.488 1.00 68.81 88 LEU A C 1
ATOM 708 O O . LEU A 1 88 ? -16.270 11.821 26.152 1.00 68.81 88 LEU A O 1
ATOM 712 N N . ARG A 1 89 ? -15.964 9.593 26.006 1.00 78.50 89 ARG A N 1
ATOM 713 C CA . ARG A 1 89 ? -15.398 9.453 27.353 1.00 78.50 89 ARG A CA 1
ATOM 714 C C . ARG A 1 89 ? -14.119 10.281 27.470 1.00 78.50 89 ARG A C 1
ATOM 716 O O . ARG A 1 89 ? -13.401 10.467 26.478 1.00 78.50 89 ARG A O 1
ATOM 723 N N . SER A 1 90 ? -13.817 10.739 28.685 1.00 90.00 90 SER A N 1
ATOM 724 C CA . SER A 1 90 ? -12.513 11.338 28.968 1.00 90.00 90 SER A CA 1
ATOM 725 C C . SER A 1 90 ? -11.398 10.332 28.646 1.00 90.00 90 SER A C 1
ATOM 727 O O . SER A 1 90 ? -11.606 9.114 28.668 1.00 90.00 90 SER A O 1
ATOM 729 N N . ASN A 1 91 ? -10.199 10.829 28.334 1.00 88.19 91 ASN A N 1
ATOM 730 C CA . ASN A 1 91 ? -9.061 9.952 28.043 1.00 88.19 91 ASN A CA 1
ATOM 731 C C . ASN A 1 91 ? -8.758 9.011 29.222 1.00 88.19 91 ASN A C 1
ATOM 733 O O . ASN A 1 91 ? -8.395 7.859 29.003 1.00 88.19 91 ASN A O 1
ATOM 737 N N . GLU A 1 92 ? -8.952 9.478 30.455 1.00 90.81 92 GLU A N 1
ATOM 738 C CA . GLU A 1 92 ? -8.734 8.694 31.671 1.00 90.81 92 GLU A CA 1
ATOM 739 C C . GLU A 1 92 ? -9.728 7.530 31.795 1.00 90.81 92 GLU A C 1
ATOM 741 O O . GLU A 1 92 ? -9.324 6.387 32.007 1.00 90.81 92 GLU A O 1
ATOM 746 N N . GLU A 1 93 ? -11.022 7.779 31.573 1.00 92.31 93 GLU A N 1
ATOM 747 C CA . GLU A 1 93 ? -12.039 6.722 31.580 1.00 92.31 93 GLU A CA 1
ATOM 748 C C . GLU A 1 93 ? -11.818 5.694 30.468 1.00 92.31 93 GLU A C 1
ATOM 750 O O . GLU A 1 93 ? -12.018 4.495 30.677 1.00 92.31 93 GLU A O 1
ATOM 755 N N . ALA A 1 94 ? -11.408 6.154 29.283 1.00 92.56 94 ALA A N 1
ATOM 756 C CA . ALA A 1 94 ? -11.100 5.274 28.166 1.00 92.56 94 ALA A CA 1
ATOM 757 C C . ALA A 1 94 ? -9.903 4.367 28.490 1.00 92.56 94 ALA A C 1
ATOM 759 O O . ALA A 1 94 ? -9.990 3.156 28.293 1.00 92.56 94 ALA A O 1
ATOM 760 N N . TRP A 1 95 ? -8.821 4.922 29.048 1.00 90.81 95 TRP A N 1
ATOM 761 C CA . TRP A 1 95 ? -7.659 4.138 29.471 1.00 90.81 95 TRP A CA 1
ATOM 762 C C . TRP A 1 95 ? -7.996 3.144 30.573 1.00 90.81 95 TRP A C 1
ATOM 764 O O . TRP A 1 95 ? -7.603 1.984 30.469 1.00 90.81 95 TRP A O 1
ATOM 774 N N . LYS A 1 96 ? -8.778 3.552 31.578 1.00 92.62 96 LYS A N 1
ATOM 775 C CA . LYS A 1 96 ? -9.249 2.643 32.627 1.00 92.62 96 LYS A CA 1
ATOM 776 C C . LYS A 1 96 ? -9.991 1.447 32.031 1.00 92.62 96 LYS A C 1
ATOM 778 O O . LYS A 1 96 ? -9.670 0.307 32.344 1.00 92.62 96 LYS A O 1
ATOM 783 N N . LEU A 1 97 ? -10.910 1.697 31.097 1.00 94.81 97 LEU A N 1
ATOM 784 C CA . LEU A 1 97 ? -11.667 0.636 30.436 1.00 94.81 97 LEU A CA 1
ATOM 785 C C . LEU A 1 97 ? -10.775 -0.295 29.592 1.00 94.81 97 LEU A C 1
ATOM 787 O O . LEU A 1 97 ? -11.010 -1.504 29.565 1.00 94.81 97 LEU A O 1
ATOM 791 N N . VAL A 1 98 ? -9.751 0.242 28.919 1.00 91.06 98 VAL A N 1
ATOM 792 C CA . VAL A 1 98 ? -8.757 -0.564 28.187 1.00 91.06 98 VAL A CA 1
ATOM 793 C C . VAL A 1 98 ? -7.949 -1.438 29.144 1.00 91.06 98 VAL A C 1
ATOM 795 O O . VAL A 1 98 ? -7.801 -2.630 28.883 1.00 91.06 98 VAL A O 1
ATOM 798 N N . LEU A 1 99 ? -7.464 -0.876 30.254 1.00 89.81 99 LEU A N 1
ATOM 799 C CA . LEU A 1 99 ? -6.683 -1.599 31.260 1.00 89.81 99 LEU A CA 1
ATOM 800 C C . LEU A 1 99 ? -7.508 -2.709 31.927 1.00 89.81 99 LEU A C 1
ATOM 802 O O . LEU A 1 99 ? -7.026 -3.835 32.043 1.00 89.81 99 LEU A O 1
ATOM 806 N N . ASP A 1 100 ? -8.776 -2.438 32.247 1.00 93.06 100 ASP A N 1
ATOM 807 C CA . ASP A 1 100 ? -9.715 -3.423 32.804 1.00 93.06 100 ASP A CA 1
ATOM 808 C C . ASP A 1 100 ? -10.007 -4.587 31.834 1.00 93.06 100 ASP A C 1
ATOM 810 O O . ASP A 1 100 ? -10.470 -5.648 32.250 1.00 93.06 100 ASP A O 1
ATOM 814 N N . ASN A 1 101 ? -9.748 -4.408 30.533 1.00 95.00 101 ASN A N 1
ATOM 815 C CA . ASN A 1 101 ? -9.998 -5.405 29.485 1.00 95.00 101 ASN A CA 1
ATOM 816 C C . ASN A 1 101 ? -8.715 -5.788 28.727 1.00 95.00 101 ASN A C 1
ATOM 818 O O . ASN A 1 101 ? -8.771 -6.265 27.590 1.00 95.00 101 ASN A O 1
ATOM 822 N N . LEU A 1 102 ? -7.544 -5.607 29.343 1.00 89.25 102 LEU A N 1
ATOM 823 C CA . LEU A 1 102 ? -6.258 -5.821 28.680 1.00 89.25 102 LEU A CA 1
ATOM 824 C C . LEU A 1 102 ? -6.058 -7.283 28.235 1.00 89.25 102 LEU A C 1
ATOM 826 O O . LEU A 1 102 ? -5.432 -7.547 27.209 1.00 89.25 102 LEU A O 1
ATOM 830 N N . GLU A 1 103 ? -6.637 -8.251 28.951 1.00 89.88 103 GLU A N 1
ATOM 831 C CA . GLU A 1 103 ? -6.611 -9.664 28.548 1.00 89.88 103 GLU A CA 1
ATOM 832 C C . GLU A 1 103 ? -7.313 -9.910 27.204 1.00 89.88 103 GLU A C 1
ATOM 834 O O . GLU A 1 103 ? -6.800 -10.663 26.372 1.00 89.88 103 GLU A O 1
ATOM 839 N N . ASP A 1 104 ? -8.442 -9.241 26.951 1.00 90.75 104 ASP A N 1
ATOM 840 C CA . ASP A 1 104 ? -9.165 -9.333 25.678 1.00 90.75 104 ASP A CA 1
ATOM 841 C C . ASP A 1 104 ? -8.365 -8.711 24.532 1.00 90.75 104 ASP A C 1
ATOM 843 O O . ASP A 1 104 ? -8.322 -9.261 23.425 1.00 90.75 104 ASP A O 1
ATOM 847 N N . VAL A 1 105 ? -7.689 -7.593 24.814 1.00 87.31 105 VAL A N 1
ATOM 848 C CA . VAL A 1 105 ? -6.764 -6.936 23.886 1.00 87.31 105 VAL A CA 1
ATOM 849 C C . VAL A 1 105 ? -5.642 -7.906 23.500 1.00 87.31 105 VAL A C 1
ATOM 851 O O . VAL A 1 105 ? -5.437 -8.190 22.316 1.00 87.31 105 VAL A O 1
ATOM 854 N N . PHE A 1 106 ? -4.976 -8.510 24.489 1.00 87.12 106 PHE A N 1
ATOM 855 C CA . PHE A 1 106 ? -3.921 -9.498 24.255 1.00 87.12 106 PHE A CA 1
ATOM 856 C C . PHE A 1 106 ? -4.421 -10.738 23.514 1.00 87.12 106 PHE A C 1
ATOM 858 O O . PHE A 1 106 ? -3.734 -11.252 22.625 1.00 87.12 106 PHE A O 1
ATOM 865 N N . TYR A 1 107 ? -5.607 -11.238 23.858 1.00 88.62 107 TYR A N 1
ATOM 866 C CA . TYR A 1 107 ? -6.209 -12.380 23.181 1.00 88.62 107 TYR A CA 1
ATOM 867 C C . TYR A 1 107 ? -6.454 -12.081 21.696 1.00 88.62 107 TYR A C 1
ATOM 869 O O . TYR A 1 107 ? -6.079 -12.877 20.826 1.00 88.62 107 TYR A O 1
ATOM 877 N N . ALA A 1 108 ? -7.024 -10.915 21.385 1.00 85.62 108 ALA A N 1
ATOM 878 C CA . ALA A 1 108 ? -7.262 -10.484 20.014 1.00 85.62 108 ALA A CA 1
ATOM 879 C C . ALA A 1 108 ? -5.955 -10.313 19.223 1.00 85.62 108 ALA A C 1
ATOM 881 O O . ALA A 1 108 ? -5.883 -10.762 18.077 1.00 85.62 108 ALA A O 1
ATOM 882 N N . MET A 1 109 ? -4.908 -9.756 19.840 1.00 84.88 109 MET A N 1
ATOM 883 C CA . MET A 1 109 ? -3.578 -9.621 19.231 1.00 84.88 109 MET A CA 1
ATOM 884 C C . MET A 1 109 ? -2.923 -10.973 18.948 1.00 84.88 109 MET A C 1
ATOM 886 O O . MET A 1 109 ? -2.413 -11.200 17.852 1.00 84.88 109 MET A O 1
ATOM 890 N N . ARG A 1 110 ? -2.961 -11.912 19.905 1.00 85.12 110 ARG A N 1
ATOM 891 C CA . ARG A 1 110 ? -2.432 -13.273 19.701 1.00 85.12 110 ARG A CA 1
ATOM 892 C C . ARG A 1 110 ? -3.138 -13.958 18.540 1.00 85.12 110 ARG A C 1
ATOM 894 O O . ARG A 1 110 ? -2.490 -14.582 17.704 1.00 85.12 110 ARG A O 1
ATOM 901 N N . ARG A 1 111 ? -4.461 -13.805 18.456 1.00 83.94 111 ARG A N 1
ATOM 902 C CA . ARG A 1 111 ? -5.248 -14.333 17.342 1.00 83.94 111 ARG A CA 1
ATOM 903 C C . ARG A 1 111 ? -4.878 -13.666 16.016 1.00 83.94 111 ARG A C 1
ATOM 905 O O . ARG A 1 111 ? -4.763 -14.375 15.022 1.00 83.94 111 ARG A O 1
ATOM 912 N N . ALA A 1 112 ? -4.668 -12.350 15.996 1.00 81.62 112 ALA A N 1
ATOM 913 C CA . ALA A 1 112 ? -4.208 -11.634 14.808 1.00 81.62 112 ALA A CA 1
ATOM 914 C C . ALA A 1 112 ? -2.839 -12.149 14.344 1.00 81.62 112 ALA A C 1
ATOM 916 O O . ALA A 1 112 ? -2.688 -12.479 13.177 1.00 81.62 112 ALA A O 1
ATOM 917 N N . ARG A 1 113 ? -1.887 -12.352 15.260 1.00 82.31 113 ARG A N 1
ATOM 918 C CA . ARG A 1 113 ? -0.564 -12.910 14.942 1.00 82.31 113 ARG A CA 1
ATOM 919 C C . ARG A 1 113 ? -0.632 -14.305 14.314 1.00 82.31 113 ARG A C 1
ATOM 921 O O . ARG A 1 113 ? 0.128 -14.595 13.400 1.00 82.31 113 ARG A O 1
ATOM 928 N N . VAL A 1 114 ? -1.540 -15.163 14.786 1.00 80.75 114 VAL A N 1
ATOM 929 C CA . VAL A 1 114 ? -1.765 -16.494 14.189 1.00 80.75 114 VAL A CA 1
ATOM 930 C C . VAL A 1 114 ? -2.396 -16.384 12.799 1.00 80.75 114 VAL A C 1
ATOM 932 O O . VAL A 1 114 ? -2.053 -17.152 11.908 1.00 80.75 114 VAL A O 1
ATOM 935 N N . LEU A 1 115 ? -3.327 -15.445 12.607 1.00 73.44 115 LEU A N 1
ATOM 936 C CA . LEU A 1 115 ? -4.000 -15.235 11.322 1.00 73.44 115 LEU A CA 1
ATOM 937 C C . LEU A 1 115 ? -3.109 -14.546 10.282 1.00 73.44 115 LEU A C 1
ATOM 939 O O . LEU A 1 115 ? -3.306 -14.754 9.089 1.00 73.44 115 LEU A O 1
ATOM 943 N N . TYR A 1 116 ? -2.151 -13.743 10.737 1.00 75.62 116 TYR A N 1
ATOM 944 C CA . TYR A 1 116 ? -1.302 -12.893 9.913 1.00 75.62 116 TYR A CA 1
ATOM 945 C C . TYR A 1 116 ? 0.170 -13.077 10.335 1.00 75.62 116 TYR A C 1
ATOM 947 O O . TYR A 1 116 ? 0.779 -12.190 10.939 1.00 75.62 116 TYR A O 1
ATOM 955 N N . PRO A 1 117 ? 0.775 -14.243 10.055 1.00 69.94 117 PRO A N 1
ATOM 956 C CA . PRO A 1 117 ? 2.132 -14.550 10.508 1.00 69.94 117 PRO A CA 1
ATOM 957 C C . PRO A 1 117 ? 3.213 -13.698 9.823 1.00 69.94 117 PRO A C 1
ATOM 959 O O . PRO A 1 117 ? 4.341 -13.664 10.298 1.00 69.94 117 PRO A O 1
ATOM 962 N N . HIS A 1 118 ? 2.871 -13.002 8.735 1.00 67.56 118 HIS A N 1
ATOM 963 C CA . HIS A 1 1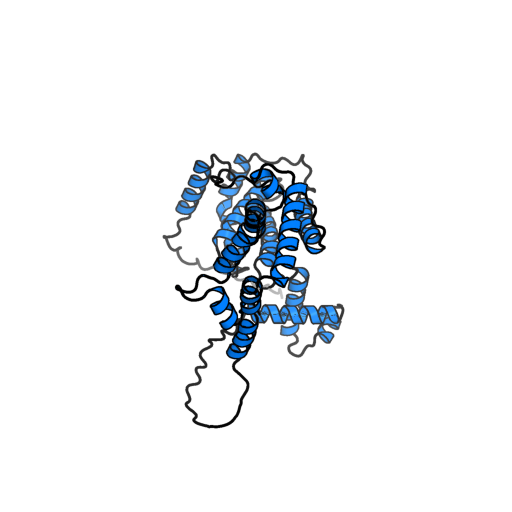18 ? 3.814 -12.279 7.879 1.00 67.56 118 HIS A CA 1
ATOM 964 C C . HIS A 1 118 ? 4.197 -10.876 8.370 1.00 67.56 118 HIS A C 1
ATOM 966 O O . HIS A 1 118 ? 5.052 -10.248 7.753 1.00 67.56 118 HIS A O 1
ATOM 972 N N . SER A 1 119 ? 3.613 -10.365 9.463 1.00 67.25 119 SER A N 1
ATOM 973 C CA . SER A 1 119 ? 4.115 -9.104 10.029 1.00 67.25 119 SER A CA 1
ATOM 974 C C . SER A 1 119 ? 5.525 -9.328 10.586 1.00 67.25 119 SER A C 1
ATOM 976 O O . SER A 1 119 ? 5.694 -10.200 11.445 1.00 67.25 119 SER A O 1
ATOM 978 N N . PRO A 1 120 ? 6.519 -8.529 10.161 1.00 59.75 120 PRO A N 1
ATOM 979 C CA . PRO A 1 120 ? 7.916 -8.708 10.555 1.00 59.75 120 PRO A CA 1
ATOM 980 C C . PRO A 1 120 ? 8.147 -8.504 12.060 1.00 59.75 120 PRO A C 1
ATOM 982 O O . PRO A 1 120 ? 9.105 -9.038 12.614 1.00 59.75 120 PRO A O 1
ATOM 985 N N . HIS A 1 121 ? 7.247 -7.792 12.752 1.00 74.19 121 HIS A N 1
ATOM 986 C CA . HIS A 1 121 ? 7.386 -7.489 14.174 1.00 74.19 121 HIS A CA 1
ATOM 987 C C . HIS A 1 121 ? 6.085 -7.763 14.932 1.00 74.19 121 HIS A C 1
ATOM 989 O O . HIS A 1 121 ? 5.023 -7.214 14.625 1.00 74.19 121 HIS A O 1
ATOM 995 N N . GLY A 1 122 ? 6.165 -8.605 15.969 1.00 71.44 122 GLY A N 1
ATOM 996 C CA . GLY A 1 122 ? 5.040 -8.865 16.875 1.00 71.44 122 GLY A CA 1
ATOM 997 C C . GLY A 1 122 ? 4.564 -7.608 17.615 1.00 71.44 122 GLY A C 1
ATOM 998 O O . GLY A 1 122 ? 3.396 -7.523 17.987 1.00 71.44 122 GLY A O 1
ATOM 999 N N . GLU A 1 123 ? 5.449 -6.623 17.767 1.00 78.31 123 GLU A N 1
ATOM 1000 C CA . GLU A 1 123 ? 5.195 -5.332 18.414 1.00 78.31 123 GLU A CA 1
ATOM 1001 C C . GLU A 1 123 ? 4.213 -4.453 17.626 1.00 78.31 123 GLU A C 1
ATOM 1003 O O . GLU A 1 123 ? 3.432 -3.721 18.230 1.00 78.31 123 GLU A O 1
ATOM 1008 N N . HIS A 1 124 ? 4.147 -4.588 16.295 1.00 80.31 124 HIS A N 1
ATOM 1009 C CA . HIS A 1 124 ? 3.185 -3.836 15.480 1.00 80.31 124 HIS A CA 1
ATOM 1010 C C . HIS A 1 124 ? 1.734 -4.199 15.819 1.00 80.31 124 HIS A C 1
ATOM 1012 O O . HIS A 1 124 ? 0.879 -3.318 15.911 1.00 80.31 124 HIS A O 1
ATOM 1018 N N . TYR A 1 125 ? 1.451 -5.483 16.073 1.00 81.38 125 TYR A N 1
ATOM 1019 C CA . TYR A 1 125 ? 0.125 -5.908 16.534 1.00 81.38 125 TYR A CA 1
ATOM 1020 C C . TYR A 1 125 ? -0.211 -5.336 17.905 1.00 81.38 125 TYR A C 1
ATOM 1022 O O . TYR A 1 125 ? -1.377 -5.068 18.188 1.00 81.38 125 TYR A O 1
ATOM 1030 N N . PHE A 1 126 ? 0.805 -5.151 18.750 1.00 82.75 126 PHE A N 1
ATOM 1031 C CA . PHE A 1 126 ? 0.621 -4.594 20.077 1.00 82.75 126 PHE A CA 1
ATOM 1032 C C . PHE A 1 126 ? 0.257 -3.108 20.009 1.00 82.75 126 PHE A C 1
ATOM 1034 O O . PHE A 1 126 ? -0.790 -2.715 20.515 1.00 82.75 126 PHE A O 1
ATOM 1041 N N . ALA A 1 127 ? 1.049 -2.299 19.304 1.00 84.62 127 ALA A N 1
ATOM 1042 C CA . ALA A 1 127 ? 0.783 -0.868 19.163 1.00 84.62 127 ALA A CA 1
ATOM 1043 C C . ALA A 1 127 ? -0.609 -0.596 18.564 1.00 84.62 127 ALA A C 1
ATOM 1045 O O . ALA A 1 127 ? -1.397 0.166 19.123 1.00 84.62 127 ALA A O 1
ATOM 1046 N N . LEU A 1 128 ? -0.954 -1.289 17.475 1.00 86.88 128 LEU A N 1
ATOM 1047 C CA . LEU A 1 128 ? -2.233 -1.084 16.792 1.00 86.88 128 LEU A CA 1
ATOM 1048 C C . LEU A 1 128 ? -3.425 -1.618 17.577 1.00 86.88 128 LEU A C 1
ATOM 1050 O O . LEU A 1 128 ? -4.503 -1.032 17.538 1.00 86.88 128 LEU A O 1
ATOM 1054 N N . GLY A 1 129 ? -3.252 -2.714 18.316 1.00 90.75 129 GLY A N 1
ATOM 1055 C CA . GLY A 1 129 ? -4.336 -3.237 19.135 1.00 90.75 129 GLY A CA 1
ATOM 1056 C C . GLY A 1 129 ? -4.614 -2.352 20.350 1.00 90.75 129 GLY A C 1
ATOM 1057 O O . GLY A 1 129 ? -5.776 -2.216 20.716 1.00 90.75 129 GLY A O 1
ATOM 1058 N N . ILE A 1 130 ? -3.591 -1.721 20.941 1.00 91.81 130 ILE A N 1
ATOM 1059 C CA . ILE A 1 130 ? -3.782 -0.737 22.017 1.00 91.81 130 ILE A CA 1
ATOM 1060 C C . ILE A 1 130 ? -4.476 0.519 21.484 1.00 91.81 130 ILE A C 1
ATOM 1062 O O . ILE A 1 130 ? -5.463 0.948 22.081 1.00 91.81 130 ILE A O 1
ATOM 1066 N N . ASP A 1 131 ? -4.026 1.066 20.351 1.00 91.81 131 ASP A N 1
ATOM 1067 C CA . ASP A 1 131 ? -4.666 2.237 19.736 1.00 91.81 131 ASP A CA 1
ATOM 1068 C C . ASP A 1 131 ? -6.140 1.956 19.397 1.00 91.81 131 ASP A C 1
ATOM 1070 O O . ASP A 1 131 ? -7.042 2.683 19.817 1.00 91.81 131 ASP A O 1
ATOM 1074 N N . GLU A 1 132 ? -6.425 0.824 18.750 1.00 94.44 132 GLU A N 1
ATOM 1075 C CA . GLU A 1 132 ? -7.796 0.432 18.421 1.00 94.44 132 GLU A CA 1
ATOM 1076 C C . GLU A 1 132 ? -8.650 0.175 19.674 1.00 94.44 132 GLU A C 1
ATOM 1078 O O . GLU A 1 132 ? -9.836 0.511 19.692 1.00 94.44 132 GLU A O 1
ATOM 1083 N N . ALA A 1 133 ? -8.068 -0.390 20.738 1.00 94.75 133 ALA A N 1
ATOM 1084 C CA . ALA A 1 133 ? -8.762 -0.572 22.009 1.00 94.75 133 ALA A CA 1
ATOM 1085 C C . ALA A 1 133 ? -9.135 0.764 22.649 1.00 94.75 133 ALA A C 1
ATOM 1087 O O . ALA A 1 133 ? -10.256 0.920 23.138 1.00 94.75 133 ALA A O 1
ATOM 1088 N N . PHE A 1 134 ? -8.226 1.734 22.597 1.00 95.44 134 PHE A N 1
ATOM 1089 C CA . PHE A 1 134 ? -8.463 3.077 23.100 1.00 95.44 134 PHE A CA 1
ATOM 1090 C C . PHE A 1 134 ? -9.565 3.789 22.305 1.00 95.44 134 PHE A C 1
ATOM 1092 O O . PHE A 1 134 ? -10.514 4.316 22.891 1.00 95.44 134 PHE A O 1
ATOM 1099 N N . GLN A 1 135 ? -9.531 3.721 20.970 1.00 94.31 135 GLN A N 1
ATOM 1100 C CA . GLN A 1 135 ? -10.601 4.265 20.122 1.00 94.31 135 GLN A CA 1
ATOM 1101 C C . GLN A 1 135 ? -11.947 3.567 20.362 1.00 94.31 135 GLN A C 1
ATOM 1103 O O . GLN A 1 135 ? -13.002 4.214 20.397 1.00 94.31 135 GLN A O 1
ATOM 1108 N N . ALA A 1 136 ? -11.935 2.248 20.572 1.00 95.50 136 ALA A N 1
ATOM 1109 C CA . ALA A 1 136 ? -13.129 1.504 20.946 1.00 95.50 136 ALA A CA 1
ATOM 1110 C C . ALA A 1 136 ? -13.670 1.985 22.300 1.00 95.50 136 ALA A C 1
ATOM 1112 O O . ALA A 1 136 ? -14.869 2.221 22.417 1.00 95.50 136 ALA A O 1
ATOM 1113 N N . ALA A 1 137 ? -12.815 2.191 23.303 1.00 95.75 137 ALA A N 1
ATOM 1114 C CA . ALA A 1 137 ? -13.232 2.678 24.616 1.00 95.75 137 ALA A CA 1
ATOM 1115 C C . ALA A 1 137 ? -13.874 4.071 24.541 1.00 95.75 137 ALA A C 1
ATOM 1117 O O . ALA A 1 137 ? -14.925 4.292 25.143 1.00 95.75 137 ALA A O 1
ATOM 1118 N N . ARG A 1 138 ? -13.310 4.980 23.735 1.00 94.81 138 ARG A N 1
ATOM 1119 C CA . ARG A 1 138 ? -13.855 6.335 23.539 1.00 94.81 138 ARG A CA 1
ATOM 1120 C C . ARG A 1 138 ? -15.223 6.358 22.868 1.00 94.81 138 ARG A C 1
ATOM 1122 O O . ARG A 1 138 ? -16.028 7.227 23.178 1.00 94.81 138 ARG A O 1
ATOM 1129 N N . THR A 1 139 ? -15.469 5.430 21.947 1.00 94.50 139 THR A N 1
ATOM 1130 C CA . THR A 1 139 ? -16.697 5.383 21.130 1.00 94.50 139 THR A CA 1
ATOM 1131 C C . THR A 1 139 ? -17.751 4.410 21.660 1.00 94.50 139 THR A C 1
ATOM 1133 O O . THR A 1 139 ? -18.812 4.248 21.054 1.00 94.50 139 THR A O 1
ATOM 1136 N N . TRP A 1 140 ? -17.474 3.726 22.772 1.00 95.81 140 TRP A N 1
ATOM 1137 C CA . TRP A 1 140 ? -18.361 2.705 23.314 1.00 95.81 140 TRP A CA 1
ATOM 1138 C C . TRP A 1 140 ? -19.554 3.313 24.061 1.00 95.81 140 TRP A C 1
ATOM 1140 O O . TRP A 1 140 ? -19.400 3.977 25.085 1.00 95.81 140 TRP A O 1
ATOM 1150 N N . THR A 1 141 ? -20.762 3.010 23.578 1.00 93.81 141 THR A N 1
ATOM 1151 C CA . THR A 1 141 ? -22.031 3.559 24.088 1.00 93.81 141 THR A CA 1
ATOM 1152 C C . THR A 1 141 ? -22.635 2.796 25.268 1.00 93.81 141 THR A C 1
ATOM 1154 O O . THR A 1 141 ? -23.627 3.244 25.831 1.00 93.81 141 THR A O 1
ATOM 1157 N N . GLY A 1 142 ? -22.089 1.635 25.645 1.00 94.12 142 GLY A N 1
ATOM 1158 C CA . GLY A 1 142 ? -22.628 0.817 26.740 1.00 94.12 142 GLY A CA 1
ATOM 1159 C C . GLY A 1 142 ? -23.699 -0.211 26.351 1.00 94.12 142 GLY A C 1
ATOM 1160 O O . GLY A 1 142 ? -24.012 -1.076 27.161 1.00 94.12 142 GLY A O 1
ATOM 1161 N N . GLU A 1 143 ? -24.217 -0.202 25.116 1.00 91.88 143 GLU A N 1
ATOM 1162 C CA . GLU A 1 143 ? -25.305 -1.112 24.683 1.00 91.88 143 GLU A CA 1
ATOM 1163 C C . GLU A 1 143 ? -24.944 -2.610 24.745 1.00 91.88 143 GLU A C 1
ATOM 1165 O O . GLU A 1 143 ? -25.810 -3.477 24.857 1.00 91.88 143 GLU A O 1
ATOM 1170 N N . LYS A 1 144 ? -23.654 -2.939 24.632 1.00 94.31 144 LYS A N 1
ATOM 1171 C CA . LYS A 1 144 ? -23.117 -4.309 24.671 1.00 94.31 144 LYS A CA 1
ATOM 1172 C C . LYS A 1 144 ? -21.909 -4.348 25.592 1.00 94.31 144 LYS A C 1
ATOM 1174 O O . LYS A 1 144 ? -21.229 -3.337 25.732 1.00 94.31 144 LYS A O 1
ATOM 1179 N N . LYS A 1 145 ? -21.575 -5.524 26.138 1.00 96.50 145 LYS A N 1
ATOM 1180 C CA . LYS A 1 145 ? -20.319 -5.727 26.885 1.00 96.50 145 LYS A CA 1
ATOM 1181 C C . LYS A 1 145 ? -19.128 -5.200 26.076 1.00 96.50 145 LYS A C 1
ATOM 1183 O O . LYS A 1 145 ? -18.992 -5.554 24.900 1.00 96.50 145 LYS A O 1
ATOM 1188 N N . PHE A 1 146 ? -18.272 -4.396 26.710 1.00 95.44 146 PHE A N 1
ATOM 1189 C CA . PHE A 1 146 ? -17.136 -3.751 26.048 1.00 95.44 146 PHE A CA 1
ATOM 1190 C C . PHE A 1 146 ? -16.235 -4.763 25.332 1.00 95.44 146 PHE A C 1
ATOM 1192 O O . PHE A 1 146 ? -15.972 -4.591 24.149 1.00 95.44 146 PHE A O 1
ATOM 1199 N N . SER A 1 147 ? -15.903 -5.882 25.982 1.00 94.44 147 SER A N 1
ATOM 1200 C CA . SER A 1 147 ? -15.176 -7.017 25.389 1.00 94.44 147 SER A CA 1
ATOM 1201 C C . SER A 1 147 ? -15.711 -7.443 24.010 1.00 94.44 147 SER A C 1
ATOM 1203 O O . SER A 1 147 ? -14.968 -7.561 23.035 1.00 94.44 147 SER A O 1
ATOM 1205 N N . THR A 1 148 ? -17.032 -7.598 23.866 1.00 94.88 148 THR A N 1
ATOM 1206 C CA . THR A 1 148 ? -17.650 -7.989 22.587 1.00 94.88 148 THR A CA 1
ATOM 1207 C C . THR A 1 148 ? -17.549 -6.884 21.534 1.00 94.88 148 THR A C 1
ATOM 1209 O O . THR A 1 148 ? -17.335 -7.168 20.353 1.00 94.88 148 THR A O 1
ATOM 1212 N N . TYR A 1 149 ? -17.704 -5.624 21.943 1.00 95.56 149 TYR A N 1
ATOM 1213 C CA . TYR A 1 149 ? -17.545 -4.470 21.059 1.00 95.56 149 TYR A CA 1
ATOM 1214 C C . TYR A 1 149 ? -16.092 -4.334 20.574 1.00 95.56 149 TYR A C 1
ATOM 1216 O O . TYR A 1 149 ? -15.850 -4.273 19.366 1.00 95.56 149 TYR A O 1
ATOM 1224 N N . LEU A 1 150 ? -15.139 -4.409 21.503 1.00 94.81 150 LEU A N 1
ATOM 1225 C CA . LEU A 1 150 ? -13.699 -4.382 21.276 1.00 94.81 150 LEU A CA 1
ATOM 1226 C C . LEU A 1 150 ? -13.258 -5.469 20.292 1.00 94.81 150 LEU A C 1
ATOM 1228 O O . LEU A 1 150 ? -12.610 -5.174 19.291 1.00 94.81 150 LEU A O 1
ATOM 1232 N N . GLN A 1 151 ? -13.676 -6.720 20.507 1.00 92.00 151 GLN A N 1
ATOM 1233 C CA . GLN A 1 151 ? -13.334 -7.825 19.608 1.00 92.00 151 GLN A CA 1
ATOM 1234 C C . GLN A 1 151 ? -13.840 -7.601 18.175 1.00 92.00 151 GLN A C 1
ATOM 1236 O O . GLN A 1 151 ? -13.184 -8.012 17.216 1.00 92.00 151 GLN A O 1
ATOM 1241 N N . ASN A 1 152 ? -15.002 -6.967 17.997 1.00 91.56 152 ASN A N 1
ATOM 1242 C CA . ASN A 1 152 ? -15.528 -6.657 16.667 1.00 91.56 152 ASN A CA 1
ATOM 1243 C C . ASN A 1 152 ? -14.779 -5.496 16.003 1.00 91.56 152 ASN A C 1
ATOM 1245 O O . ASN A 1 152 ? -14.471 -5.589 14.815 1.00 91.56 152 ASN A O 1
ATOM 1249 N N . ARG A 1 153 ? -14.437 -4.452 16.766 1.00 93.31 153 ARG A N 1
ATOM 1250 C CA . ARG A 1 153 ? -13.597 -3.335 16.306 1.00 93.31 153 ARG A CA 1
ATOM 1251 C C . ARG A 1 153 ? -12.222 -3.823 15.859 1.00 93.31 153 ARG A C 1
ATOM 1253 O O . ARG A 1 153 ? -11.831 -3.598 14.717 1.00 93.31 153 ARG A O 1
ATOM 1260 N N . MET A 1 154 ? -11.561 -4.624 16.692 1.00 91.25 154 MET A N 1
ATOM 1261 C CA . MET A 1 154 ? -10.257 -5.210 16.383 1.00 91.25 154 MET A CA 1
ATOM 1262 C C . MET A 1 154 ? -10.285 -6.080 15.126 1.00 91.25 154 MET A C 1
ATOM 1264 O O . MET A 1 154 ? -9.429 -5.923 14.263 1.00 91.25 154 MET A O 1
ATOM 1268 N N . LYS A 1 155 ? -11.304 -6.936 14.938 1.00 87.38 155 LYS A N 1
ATOM 1269 C CA . LYS A 1 155 ? -11.469 -7.692 13.677 1.00 87.38 155 LYS A CA 1
ATOM 1270 C C . LYS A 1 155 ? -11.512 -6.782 12.445 1.00 87.38 155 LYS A C 1
ATOM 1272 O O . LYS A 1 155 ? -11.010 -7.178 11.396 1.00 87.38 155 LYS A O 1
ATOM 1277 N N . GLY A 1 156 ? -12.124 -5.604 12.567 1.00 86.81 156 GLY A N 1
ATOM 1278 C CA . GLY A 1 156 ? -12.158 -4.592 11.514 1.00 86.81 156 GLY A CA 1
ATOM 1279 C C . GLY A 1 156 ? -10.789 -3.963 11.260 1.00 86.81 156 GLY A C 1
ATOM 1280 O O . GLY A 1 156 ? -10.387 -3.867 10.105 1.00 86.81 156 GLY A O 1
ATOM 1281 N N . CYS A 1 157 ? -10.058 -3.610 12.320 1.00 86.88 157 CYS A N 1
ATOM 1282 C CA . CYS A 1 157 ? -8.730 -2.990 12.248 1.00 86.88 157 CYS A CA 1
ATOM 1283 C C . CYS A 1 157 ? -7.660 -3.912 11.634 1.00 86.88 157 CYS A C 1
ATOM 1285 O O . CYS A 1 157 ? -6.799 -3.468 10.875 1.00 86.88 157 CYS A O 1
ATOM 1287 N N . TRP A 1 158 ? -7.759 -5.225 11.858 1.00 83.81 158 TRP A N 1
ATOM 1288 C CA . TRP A 1 158 ? -6.800 -6.175 11.286 1.00 83.81 158 TRP A CA 1
ATOM 1289 C C . TRP A 1 158 ? -6.971 -6.412 9.783 1.00 83.81 158 TRP A C 1
ATOM 1291 O O . TRP A 1 158 ? -6.036 -6.864 9.124 1.00 83.81 158 TRP A O 1
ATOM 1301 N N . ARG A 1 159 ? -8.152 -6.129 9.215 1.00 78.50 159 ARG A N 1
ATOM 1302 C CA . ARG A 1 159 ? -8.414 -6.377 7.790 1.00 78.50 159 ARG A CA 1
ATOM 1303 C C . ARG A 1 159 ? -7.582 -5.458 6.875 1.00 78.50 159 ARG A C 1
ATOM 1305 O O . ARG A 1 159 ? -7.011 -5.991 5.936 1.00 78.50 159 ARG A O 1
ATOM 1312 N N . PRO A 1 160 ? -7.447 -4.143 7.123 1.00 73.88 160 PRO A N 1
ATOM 1313 C CA . PRO A 1 160 ? -6.516 -3.304 6.369 1.00 73.88 160 PRO A CA 1
ATOM 1314 C C . PRO A 1 160 ? -5.051 -3.709 6.540 1.00 73.88 160 PRO A C 1
ATOM 1316 O O . PRO A 1 160 ? -4.319 -3.724 5.561 1.00 73.88 160 PRO A O 1
ATOM 1319 N N . MET A 1 161 ? -4.617 -4.098 7.748 1.00 71.12 161 MET A N 1
ATOM 1320 C CA . MET A 1 161 ? -3.228 -4.544 7.960 1.00 71.12 161 MET A CA 1
ATOM 1321 C C . MET A 1 161 ? -2.870 -5.738 7.087 1.00 71.12 161 MET A C 1
ATOM 1323 O O . MET A 1 161 ? -1.758 -5.827 6.580 1.00 71.12 161 MET A O 1
ATOM 1327 N N . ARG A 1 162 ? -3.825 -6.645 6.899 1.00 69.50 162 ARG A N 1
ATOM 1328 C CA . ARG A 1 162 ? -3.679 -7.748 5.965 1.00 69.50 162 ARG A CA 1
ATOM 1329 C C . ARG A 1 162 ? -3.337 -7.250 4.557 1.00 69.50 162 ARG A C 1
ATOM 1331 O O . ARG A 1 162 ? -2.418 -7.775 3.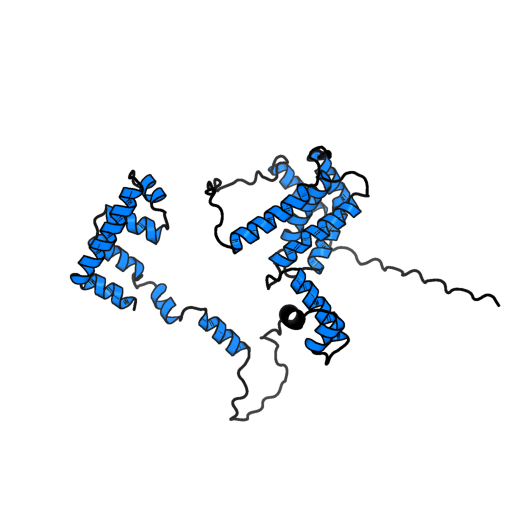956 1.00 69.50 162 ARG A O 1
ATOM 1338 N N . GLU A 1 163 ? -4.039 -6.237 4.055 1.00 68.88 163 GLU A N 1
ATOM 1339 C CA . GLU A 1 163 ? -3.762 -5.664 2.730 1.00 68.88 163 GLU A CA 1
ATOM 1340 C C . GLU A 1 163 ? -2.391 -4.970 2.675 1.00 68.88 163 GLU A C 1
ATOM 1342 O O . GLU A 1 163 ? -1.743 -4.989 1.634 1.00 68.88 163 GLU A O 1
ATOM 1347 N N . THR A 1 164 ? -1.946 -4.373 3.788 1.00 68.50 164 THR A N 1
ATOM 1348 C CA . THR A 1 164 ? -0.664 -3.654 3.878 1.00 68.50 164 THR A CA 1
ATOM 1349 C C . THR A 1 164 ? 0.549 -4.580 3.996 1.00 68.50 164 THR A C 1
ATOM 1351 O O . THR A 1 164 ? 1.611 -4.249 3.480 1.00 68.50 164 THR A O 1
ATOM 1354 N N . TYR 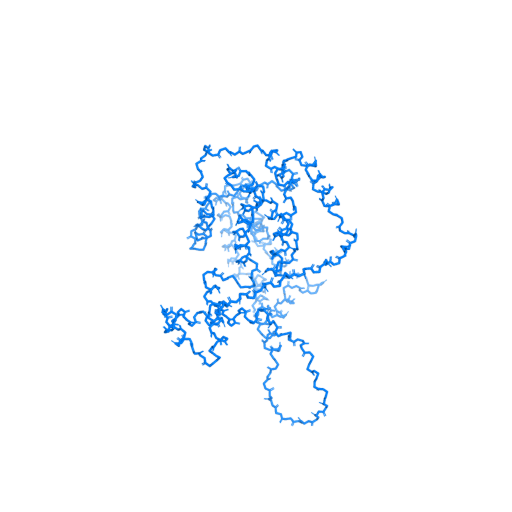A 1 165 ? 0.419 -5.705 4.705 1.00 65.69 165 TYR A N 1
ATOM 1355 C CA . TYR A 1 165 ? 1.537 -6.602 5.033 1.00 65.69 165 TYR A CA 1
ATOM 1356 C C . TYR A 1 165 ? 1.482 -7.960 4.320 1.00 65.69 165 TYR A C 1
ATOM 1358 O O . TYR A 1 165 ? 2.395 -8.768 4.492 1.00 65.69 165 TYR A O 1
ATOM 1366 N N . GLU A 1 166 ? 0.441 -8.258 3.537 1.00 63.81 166 GLU A N 1
ATOM 1367 C CA . GLU A 1 166 ? 0.512 -9.390 2.612 1.00 63.81 166 GLU A CA 1
ATOM 1368 C C . GLU A 1 166 ? 1.557 -9.093 1.527 1.00 63.81 166 GLU A C 1
ATOM 1370 O O . GLU A 1 166 ? 1.588 -8.012 0.947 1.00 63.81 166 GLU A O 1
ATOM 1375 N N . LEU A 1 167 ? 2.408 -10.089 1.250 1.00 57.81 167 LEU A N 1
ATOM 1376 C CA . LEU A 1 167 ? 3.518 -10.037 0.283 1.00 57.81 167 LEU A CA 1
ATOM 1377 C C . LEU A 1 167 ? 3.096 -9.619 -1.134 1.00 57.81 167 LEU A C 1
ATOM 1379 O O . LEU A 1 167 ? 3.940 -9.270 -1.951 1.00 57.81 167 LEU A O 1
ATOM 1383 N N . VAL A 1 168 ? 1.795 -9.651 -1.425 1.00 61.28 168 VAL A N 1
ATOM 1384 C CA . VAL A 1 168 ? 1.217 -9.103 -2.645 1.00 61.28 168 VAL A CA 1
ATOM 1385 C C . VAL A 1 168 ? 0.044 -8.216 -2.232 1.00 61.28 168 VAL A C 1
ATOM 1387 O O . VAL A 1 168 ? -0.917 -8.746 -1.666 1.00 61.28 168 VAL A O 1
ATOM 1390 N N . PRO A 1 169 ? 0.078 -6.900 -2.514 1.00 61.19 169 PRO A N 1
ATOM 1391 C CA . PRO A 1 169 ? -1.031 -6.003 -2.222 1.00 61.19 169 PRO A CA 1
ATOM 1392 C C . PRO A 1 169 ? -2.232 -6.384 -3.094 1.00 61.19 169 PRO A C 1
ATOM 1394 O O . PRO A 1 169 ? -2.402 -5.925 -4.224 1.00 61.19 169 PRO A O 1
ATOM 1397 N N . MET A 1 170 ? -3.076 -7.272 -2.576 1.00 67.12 170 MET A N 1
ATOM 1398 C CA . MET A 1 170 ? -4.310 -7.692 -3.224 1.00 67.12 170 MET A CA 1
ATOM 1399 C C . MET A 1 170 ? -5.486 -6.927 -2.616 1.00 67.12 170 MET A C 1
ATOM 1401 O O . MET A 1 170 ? -5.623 -6.881 -1.394 1.00 67.12 170 MET A O 1
ATOM 1405 N N . PRO A 1 171 ? -6.398 -6.368 -3.431 1.00 75.94 171 PRO A N 1
ATOM 1406 C CA . PRO A 1 171 ? -7.661 -5.862 -2.907 1.00 75.94 171 PRO A CA 1
ATOM 1407 C C . PRO A 1 171 ? -8.398 -6.976 -2.143 1.00 75.94 171 PRO A C 1
ATOM 1409 O O . PRO A 1 171 ? -8.582 -8.060 -2.703 1.00 75.94 171 PRO A O 1
ATOM 1412 N N . SER A 1 172 ? -8.886 -6.725 -0.916 1.00 72.94 172 SER A N 1
ATOM 1413 C CA . SER A 1 172 ? -9.534 -7.759 -0.080 1.00 72.94 172 SER A CA 1
ATOM 1414 C C . SER A 1 172 ? -10.637 -8.537 -0.804 1.00 72.94 172 SER A C 1
ATOM 1416 O O . SER A 1 172 ? -10.808 -9.725 -0.535 1.00 72.94 172 SER A O 1
ATOM 1418 N N . LYS A 1 173 ? -11.368 -7.900 -1.731 1.00 81.38 173 LYS A N 1
ATOM 1419 C CA . LYS A 1 173 ? -12.410 -8.563 -2.531 1.00 81.38 173 LYS A CA 1
ATOM 1420 C C . LYS A 1 173 ? -11.833 -9.688 -3.401 1.00 81.38 173 LYS A C 1
ATOM 1422 O O . LYS A 1 173 ? -12.345 -10.802 -3.370 1.00 81.38 173 LYS A O 1
ATOM 1427 N N . LYS A 1 174 ? -10.733 -9.409 -4.104 1.00 82.94 174 LYS A N 1
ATOM 1428 C CA . LYS A 1 174 ? -10.067 -10.356 -5.006 1.00 82.94 174 LYS A CA 1
ATOM 1429 C C . LYS A 1 174 ? -9.403 -11.502 -4.238 1.00 82.94 174 LYS A C 1
ATOM 1431 O O . LYS A 1 174 ? -9.456 -12.652 -4.665 1.00 82.94 174 LYS A O 1
ATOM 1436 N N . TYR A 1 175 ? -8.865 -11.212 -3.051 1.00 79.69 175 TYR A N 1
ATOM 1437 C CA . TYR A 1 175 ? -8.374 -12.254 -2.148 1.00 79.69 175 TYR A CA 1
ATOM 1438 C C . TYR A 1 175 ? -9.498 -13.216 -1.724 1.00 79.69 175 TYR A C 1
ATOM 1440 O O . TYR A 1 175 ? -9.345 -14.439 -1.773 1.00 79.69 175 TYR A O 1
ATOM 1448 N N . ASP A 1 176 ? -10.638 -12.674 -1.286 1.00 85.44 176 ASP A N 1
ATOM 1449 C CA . ASP A 1 176 ? -11.769 -13.486 -0.832 1.00 85.44 176 ASP A CA 1
ATOM 1450 C C . ASP A 1 176 ? -12.348 -14.340 -1.974 1.00 85.44 176 ASP A C 1
ATOM 1452 O O . ASP A 1 176 ? -12.735 -15.489 -1.743 1.00 85.44 176 ASP A O 1
ATOM 1456 N N . GLU A 1 177 ? -12.355 -13.821 -3.204 1.00 88.25 177 GLU A N 1
ATOM 1457 C CA . GLU A 1 177 ? -12.696 -14.567 -4.422 1.00 88.25 177 GLU A CA 1
ATOM 1458 C C . GLU A 1 177 ? -11.711 -15.711 -4.688 1.00 88.25 177 GLU A C 1
ATOM 1460 O O . GLU A 1 177 ? -12.149 -16.850 -4.859 1.00 88.25 177 GLU A O 1
ATOM 1465 N N . GLY A 1 178 ? -10.399 -15.466 -4.603 1.00 86.19 178 GLY A N 1
ATOM 1466 C CA . GLY A 1 178 ? -9.387 -16.523 -4.707 1.00 86.19 178 GLY A CA 1
ATOM 1467 C C . GLY A 1 178 ? -9.539 -17.605 -3.630 1.00 86.19 178 GLY A C 1
ATOM 1468 O O . GLY A 1 178 ? -9.401 -18.798 -3.901 1.00 86.19 178 GLY A O 1
ATOM 1469 N N . LYS A 1 179 ? -9.925 -17.230 -2.404 1.00 88.19 179 LYS A N 1
ATOM 1470 C CA . LYS A 1 179 ? -10.211 -18.193 -1.326 1.00 88.19 179 LYS A CA 1
ATOM 1471 C C . LYS A 1 179 ? -11.463 -19.031 -1.599 1.00 88.19 179 LYS A C 1
ATOM 1473 O O . LYS A 1 179 ? -11.487 -20.214 -1.249 1.00 88.19 179 LYS A O 1
ATOM 1478 N N . LYS A 1 180 ? -12.513 -18.437 -2.178 1.00 92.94 180 LYS A N 1
ATOM 1479 C CA . LYS A 1 180 ? -13.716 -19.171 -2.609 1.00 92.94 180 LYS A CA 1
ATOM 1480 C C . LYS A 1 180 ? -13.373 -20.155 -3.725 1.00 92.94 180 LYS A C 1
ATOM 1482 O O . LYS A 1 180 ? -13.715 -21.328 -3.587 1.00 92.94 180 LYS A O 1
ATOM 1487 N N . TYR A 1 181 ? -12.616 -19.708 -4.729 1.00 93.62 181 TYR A N 1
ATOM 1488 C CA . TYR A 1 181 ? -12.109 -20.567 -5.797 1.00 93.62 181 TYR A CA 1
ATOM 1489 C C . TYR A 1 181 ? -11.292 -21.730 -5.235 1.00 93.62 181 TYR A C 1
ATOM 1491 O O . TYR A 1 181 ? -11.542 -22.874 -5.582 1.00 93.62 181 TYR A O 1
ATOM 1499 N N . GLY A 1 182 ? -10.387 -21.481 -4.284 1.00 90.12 182 GLY A N 1
ATOM 1500 C CA . GLY A 1 182 ? -9.596 -22.541 -3.654 1.00 90.12 182 GLY A CA 1
ATOM 1501 C C . GLY A 1 182 ? -10.417 -23.605 -2.938 1.00 90.12 182 GLY A C 1
ATOM 1502 O O . GLY A 1 182 ? -10.165 -24.798 -3.088 1.00 90.12 182 GLY A O 1
ATOM 1503 N N . LYS A 1 183 ? -11.441 -23.189 -2.183 1.00 94.44 183 LYS A N 1
ATOM 1504 C CA . LYS A 1 183 ? -12.371 -24.131 -1.543 1.00 94.44 183 LYS A CA 1
ATOM 1505 C C . LYS A 1 183 ? -13.133 -24.960 -2.567 1.00 94.44 183 LYS A C 1
ATOM 1507 O O . LYS A 1 183 ? -13.294 -26.158 -2.364 1.00 94.44 183 LYS A O 1
ATOM 1512 N N . TRP A 1 184 ? -13.585 -24.325 -3.643 1.00 97.00 184 TRP A N 1
ATOM 1513 C CA . TRP A 1 184 ? -14.255 -25.014 -4.736 1.00 97.00 184 TRP A CA 1
ATOM 1514 C C . TRP A 1 184 ? -13.304 -25.980 -5.458 1.00 97.00 184 TRP A C 1
ATOM 1516 O O . TRP A 1 184 ? -13.660 -27.131 -5.671 1.00 97.00 184 TRP A O 1
ATOM 1526 N N . LYS A 1 185 ? -12.056 -25.580 -5.726 1.00 95.75 185 LYS A N 1
ATOM 1527 C CA . LYS A 1 185 ? -11.029 -26.405 -6.382 1.00 95.75 185 LYS A CA 1
ATOM 1528 C C . LYS A 1 185 ? -10.644 -27.635 -5.552 1.00 95.75 185 LYS A C 1
ATOM 1530 O O . LYS A 1 185 ? -10.331 -28.676 -6.115 1.00 95.75 185 LYS A O 1
ATOM 1535 N N . LEU A 1 186 ? -10.711 -27.551 -4.219 1.00 93.94 186 LEU A N 1
ATOM 1536 C CA . LEU A 1 186 ? -10.556 -28.714 -3.332 1.00 93.94 186 LEU A CA 1
ATOM 1537 C C . LEU A 1 186 ? -11.702 -29.727 -3.475 1.00 93.94 186 LEU A C 1
ATOM 1539 O O . LEU A 1 186 ? -11.480 -30.920 -3.293 1.00 93.94 186 LEU A O 1
ATOM 1543 N N . GLN A 1 187 ? -12.915 -29.258 -3.774 1.00 96.00 187 GLN A N 1
ATOM 1544 C CA . GLN A 1 187 ? -14.084 -30.110 -4.016 1.00 96.00 187 GLN A CA 1
ATOM 1545 C C . GLN A 1 187 ? -14.121 -30.627 -5.460 1.00 96.00 187 GLN A C 1
ATOM 1547 O O . GLN A 1 187 ? -14.599 -31.732 -5.694 1.00 96.00 187 GLN A O 1
ATOM 1552 N N . ASN A 1 188 ? -13.550 -29.863 -6.396 1.00 95.75 188 ASN A N 1
ATOM 1553 C CA . ASN A 1 188 ? -13.499 -30.152 -7.826 1.00 95.75 188 ASN A CA 1
ATOM 1554 C C . ASN A 1 188 ? -12.042 -30.111 -8.329 1.00 95.75 188 ASN A C 1
ATOM 1556 O O . ASN A 1 188 ? -11.641 -29.141 -8.977 1.00 95.75 188 ASN A O 1
ATOM 1560 N N . PRO A 1 189 ? -11.211 -31.138 -8.054 1.00 94.69 189 PRO A N 1
ATOM 1561 C CA . PRO A 1 189 ? -9.777 -31.091 -8.357 1.00 94.69 189 PRO A CA 1
ATOM 1562 C C . PRO A 1 189 ? -9.467 -30.855 -9.838 1.00 94.69 189 PRO A C 1
ATOM 1564 O O . PRO A 1 189 ? -8.554 -30.099 -10.169 1.00 94.69 189 PRO A O 1
ATOM 1567 N N . GLN A 1 190 ? -10.271 -31.434 -10.733 1.00 96.00 190 GLN A N 1
ATOM 1568 C CA . GLN A 1 190 ? -10.142 -31.253 -12.183 1.00 96.00 190 GLN A CA 1
ATOM 1569 C C . GLN A 1 190 ? -10.872 -30.013 -12.709 1.00 96.00 190 GLN A C 1
ATOM 1571 O O . GLN A 1 190 ? -10.779 -29.711 -13.891 1.00 96.00 190 GLN A O 1
ATOM 1576 N N . GLY A 1 191 ? -11.551 -29.267 -11.833 1.00 94.06 191 GLY A N 1
ATOM 1577 C CA . GLY A 1 191 ? -12.463 -28.224 -12.263 1.00 94.06 191 GLY A CA 1
ATOM 1578 C C . GLY A 1 191 ? -11.763 -27.009 -12.865 1.00 94.06 191 GLY A C 1
ATOM 1579 O O . GLY A 1 191 ? -10.762 -26.535 -12.317 1.00 94.06 191 GLY A O 1
ATOM 1580 N N . THR A 1 192 ? -12.259 -26.496 -13.985 1.00 96.50 192 THR A N 1
ATOM 1581 C CA . THR A 1 192 ? -11.642 -25.350 -14.675 1.00 96.50 192 THR A CA 1
ATOM 1582 C C . THR A 1 192 ? -12.223 -24.006 -14.201 1.00 96.50 192 THR A C 1
ATOM 1584 O O . THR A 1 192 ? -13.284 -23.980 -13.567 1.00 96.50 192 THR A O 1
ATOM 1587 N N . PRO A 1 193 ? -11.567 -22.860 -14.475 1.00 96.50 193 PRO A N 1
ATOM 1588 C CA . PRO A 1 193 ? -12.152 -21.545 -14.203 1.00 96.50 193 PRO A CA 1
ATOM 1589 C C . PRO A 1 193 ? -13.525 -21.340 -14.864 1.00 96.50 193 PRO A C 1
ATOM 1591 O O . PRO A 1 193 ? -14.394 -20.701 -14.276 1.00 96.50 193 PRO A O 1
ATOM 1594 N N . GLU A 1 194 ? -13.767 -21.931 -16.034 1.00 97.44 194 GLU A N 1
ATOM 1595 C CA . GLU A 1 194 ? -15.058 -21.904 -16.733 1.00 97.44 194 GLU A CA 1
ATOM 1596 C C . GLU A 1 194 ? -16.156 -22.633 -15.953 1.00 97.44 194 GLU A C 1
ATOM 1598 O O . GLU A 1 194 ? -17.292 -22.167 -15.866 1.00 97.44 194 GLU A O 1
ATOM 1603 N N . GLU A 1 195 ? -15.832 -23.785 -15.369 1.00 96.88 195 GLU A N 1
ATOM 1604 C CA . GLU A 1 195 ? -16.753 -24.525 -14.504 1.00 96.88 195 GLU A CA 1
ATOM 1605 C C . GLU A 1 195 ? -17.056 -23.747 -13.228 1.00 96.88 195 GLU A C 1
ATOM 1607 O O . GLU A 1 195 ? -18.221 -23.595 -12.866 1.00 96.88 195 GLU A O 1
ATOM 1612 N N . TYR A 1 196 ? -16.036 -23.148 -12.609 1.00 97.44 196 TYR A N 1
ATOM 1613 C CA . TYR A 1 196 ? -16.247 -22.279 -11.456 1.00 97.44 196 TYR A CA 1
ATOM 1614 C C . TYR A 1 196 ? -17.096 -21.049 -11.794 1.00 97.44 196 TYR A C 1
ATOM 1616 O O . TYR A 1 196 ? -17.955 -20.665 -11.004 1.00 97.44 196 TYR A O 1
ATOM 1624 N N . SER A 1 197 ? -16.881 -20.434 -12.961 1.00 97.25 197 SER A N 1
ATOM 1625 C CA . SER A 1 197 ? -17.680 -19.305 -13.451 1.00 97.25 197 SER A CA 1
ATOM 1626 C C . SER A 1 197 ? -19.163 -19.673 -13.537 1.00 97.25 197 SER A C 1
ATOM 1628 O O . SER A 1 197 ? -20.004 -18.915 -13.047 1.00 97.25 197 SER A O 1
ATOM 1630 N N . ARG A 1 198 ? -19.477 -20.864 -14.068 1.00 97.06 198 ARG A N 1
ATOM 1631 C CA . ARG A 1 198 ? -20.850 -21.389 -14.129 1.00 97.06 198 ARG A CA 1
ATOM 1632 C C . ARG A 1 198 ? -21.433 -21.655 -12.741 1.00 97.06 198 ARG A C 1
ATOM 1634 O O . ARG A 1 198 ? -22.538 -21.197 -12.465 1.00 97.06 198 ARG A O 1
ATOM 1641 N N . ASP A 1 199 ? -20.691 -22.325 -11.863 1.00 95.69 199 ASP A N 1
ATOM 1642 C CA . ASP A 1 199 ? -21.163 -22.699 -10.522 1.00 95.69 199 ASP A CA 1
ATOM 1643 C C . ASP A 1 199 ? -21.364 -21.489 -9.598 1.00 95.69 199 ASP A C 1
ATOM 1645 O O . ASP A 1 199 ? -22.312 -21.436 -8.812 1.00 95.69 199 ASP A O 1
ATOM 1649 N N . ALA A 1 200 ? -20.456 -20.514 -9.666 1.00 94.56 200 ALA A N 1
ATOM 1650 C CA . ALA A 1 200 ? -20.481 -19.324 -8.822 1.00 94.56 200 ALA A CA 1
ATOM 1651 C C . ALA A 1 200 ? -21.354 -18.196 -9.394 1.00 94.56 200 ALA A C 1
ATOM 1653 O O . ALA A 1 200 ? -21.610 -17.222 -8.682 1.00 94.56 200 ALA A O 1
ATOM 1654 N N . GLY A 1 201 ? -21.796 -18.310 -10.652 1.00 95.62 201 GLY A N 1
ATOM 1655 C CA . GLY A 1 201 ? -22.571 -17.278 -11.341 1.00 95.62 201 GLY A CA 1
ATOM 1656 C C . GLY A 1 201 ? -21.788 -15.977 -11.541 1.00 95.62 201 GLY A C 1
ATOM 1657 O O . GLY A 1 201 ? -22.347 -14.895 -11.372 1.00 95.62 201 GLY A O 1
ATOM 1658 N N . ILE A 1 202 ? -20.492 -16.078 -11.852 1.00 94.25 202 ILE A N 1
ATOM 1659 C CA . ILE A 1 202 ? -19.592 -14.933 -12.085 1.00 94.25 202 ILE A CA 1
ATOM 1660 C C . ILE A 1 202 ? -19.041 -14.957 -13.511 1.00 94.25 202 ILE A C 1
ATOM 1662 O O . ILE A 1 202 ? -19.070 -15.995 -14.170 1.00 94.25 202 ILE A O 1
ATOM 1666 N N . GLY A 1 203 ? -18.513 -13.833 -13.999 1.00 95.56 203 GLY A N 1
ATOM 1667 C CA . GLY A 1 203 ? -17.902 -13.786 -15.331 1.00 95.56 203 GLY A CA 1
ATOM 1668 C C . GLY A 1 203 ? -16.645 -14.659 -15.428 1.00 95.56 203 GLY A C 1
ATOM 1669 O O . GLY A 1 203 ? -15.898 -14.781 -14.458 1.00 95.56 203 GLY A O 1
ATOM 1670 N N . ILE A 1 204 ? -16.369 -15.225 -16.608 1.00 96.69 204 ILE A N 1
ATOM 1671 C CA . ILE A 1 204 ? -15.177 -16.063 -16.837 1.00 96.69 204 ILE A CA 1
ATOM 1672 C C . ILE A 1 204 ? -13.875 -15.334 -16.474 1.00 96.69 204 ILE A C 1
ATOM 1674 O O . ILE A 1 204 ? -13.036 -15.896 -15.782 1.00 96.69 204 ILE A O 1
ATOM 1678 N N . GLY A 1 205 ? -13.756 -14.045 -16.811 1.00 94.38 205 GLY A N 1
ATOM 1679 C CA . GLY A 1 205 ? -12.587 -13.242 -16.438 1.00 94.38 205 GLY A CA 1
ATOM 1680 C C . GLY A 1 205 ? -12.432 -13.051 -14.923 1.00 94.38 205 GLY A C 1
ATOM 1681 O O . GLY A 1 205 ? -11.312 -13.023 -14.423 1.00 94.38 205 GLY A O 1
ATOM 1682 N N . GLU A 1 206 ? -13.535 -12.980 -14.166 1.00 93.38 206 GLU A N 1
ATOM 1683 C CA . GLU A 1 206 ? -13.490 -12.927 -12.694 1.00 93.38 206 GLU A CA 1
ATOM 1684 C C . GLU A 1 206 ? -13.086 -14.284 -12.098 1.00 93.38 206 GLU A C 1
ATOM 1686 O O . GLU A 1 206 ? -12.362 -14.338 -11.102 1.00 93.38 206 GLU A O 1
ATOM 1691 N N . ALA A 1 207 ? -13.510 -15.388 -12.721 1.00 94.25 207 ALA A N 1
ATOM 1692 C CA . ALA A 1 207 ? -13.102 -16.734 -12.334 1.00 94.25 207 ALA A CA 1
ATOM 1693 C C . ALA A 1 207 ? -11.613 -16.995 -12.616 1.00 94.25 207 ALA A C 1
ATOM 1695 O O . ALA A 1 207 ? -10.916 -17.542 -11.760 1.00 94.25 207 ALA A O 1
ATOM 1696 N N . GLU A 1 208 ? -11.110 -16.563 -13.773 1.00 95.12 208 GLU A N 1
ATOM 1697 C CA . GLU A 1 208 ? -9.686 -16.609 -14.120 1.00 95.12 208 GLU A CA 1
ATOM 1698 C C . GLU A 1 208 ? -8.845 -15.762 -13.159 1.00 95.12 208 GLU A C 1
ATOM 1700 O O . GLU A 1 208 ? -7.810 -16.215 -12.667 1.00 95.12 208 GLU A O 1
ATOM 1705 N N . ASP A 1 209 ? -9.305 -14.551 -12.834 1.00 92.62 209 ASP A N 1
ATOM 1706 C CA . ASP A 1 209 ? -8.696 -13.707 -11.806 1.00 92.62 209 ASP A CA 1
ATOM 1707 C C . ASP A 1 209 ? -8.642 -14.433 -10.457 1.00 92.62 209 ASP A C 1
ATOM 1709 O O . ASP A 1 209 ? -7.571 -14.533 -9.856 1.00 92.62 209 ASP A O 1
ATOM 1713 N N . ALA A 1 210 ? -9.758 -15.001 -9.992 1.00 92.12 210 ALA A N 1
ATOM 1714 C CA . ALA A 1 210 ? -9.808 -15.755 -8.741 1.00 92.12 210 ALA A CA 1
ATOM 1715 C C . ALA A 1 210 ? -8.839 -16.953 -8.744 1.00 92.12 210 ALA A C 1
ATOM 1717 O O . ALA A 1 210 ? -8.151 -17.192 -7.745 1.00 92.12 210 ALA A O 1
ATOM 1718 N N . ALA A 1 211 ? -8.727 -17.666 -9.868 1.00 93.12 211 ALA A N 1
ATOM 1719 C CA . ALA A 1 211 ? -7.772 -18.756 -10.045 1.00 93.12 211 ALA A CA 1
ATOM 1720 C C . ALA A 1 211 ? -6.316 -18.269 -9.957 1.00 93.12 211 ALA A C 1
ATOM 1722 O O . ALA A 1 211 ? -5.510 -18.877 -9.244 1.00 93.12 211 ALA A O 1
ATOM 1723 N N . ARG A 1 212 ? -5.989 -17.140 -10.604 1.00 92.38 212 ARG A N 1
ATOM 1724 C CA . ARG A 1 212 ? -4.669 -16.492 -10.510 1.00 92.38 212 ARG A CA 1
ATOM 1725 C C . ARG A 1 212 ? -4.338 -16.098 -9.072 1.00 92.38 212 ARG A C 1
ATOM 1727 O O . ARG A 1 212 ? -3.262 -16.435 -8.582 1.00 92.38 212 ARG A O 1
ATOM 1734 N N . TYR A 1 213 ? -5.264 -15.456 -8.362 1.00 87.94 213 TYR A N 1
ATOM 1735 C CA . TYR A 1 213 ? -5.043 -15.049 -6.969 1.00 87.94 213 TYR A CA 1
ATOM 1736 C C . TYR A 1 213 ? -4.884 -16.234 -6.023 1.00 87.94 213 TYR A C 1
ATOM 1738 O O . TYR A 1 213 ? -4.043 -16.199 -5.127 1.00 87.94 213 TYR A O 1
ATOM 1746 N N . HIS A 1 214 ? -5.640 -17.310 -6.237 1.00 88.81 214 HIS A N 1
ATOM 1747 C CA . HIS A 1 214 ? -5.450 -18.548 -5.494 1.00 88.81 214 HIS A CA 1
ATOM 1748 C C . HIS A 1 214 ? -4.057 -19.154 -5.724 1.00 88.81 214 HIS A C 1
ATOM 1750 O O . HIS A 1 214 ? -3.409 -19.582 -4.768 1.00 88.81 214 HIS A O 1
ATOM 1756 N N . ALA A 1 215 ? -3.580 -19.181 -6.973 1.00 87.94 215 ALA A N 1
ATOM 1757 C CA . ALA A 1 215 ? -2.248 -19.685 -7.303 1.00 87.94 215 ALA A CA 1
ATOM 1758 C C . ALA A 1 215 ? -1.144 -18.858 -6.624 1.00 87.94 215 ALA A C 1
ATOM 1760 O O . ALA A 1 215 ? -0.268 -19.430 -5.977 1.00 87.94 215 ALA A O 1
ATOM 1761 N N . ILE A 1 216 ? -1.241 -17.525 -6.688 1.00 84.12 216 ILE A N 1
ATOM 1762 C CA . ILE A 1 216 ? -0.324 -16.602 -6.003 1.00 84.12 216 ILE A CA 1
ATOM 1763 C C . ILE A 1 216 ? -0.337 -16.852 -4.489 1.00 84.12 216 ILE A C 1
ATOM 1765 O O . ILE A 1 216 ? 0.717 -17.018 -3.879 1.00 84.12 216 ILE A O 1
ATOM 1769 N N . ALA A 1 217 ? -1.521 -16.938 -3.875 1.00 82.38 217 ALA A N 1
ATOM 1770 C CA . ALA A 1 217 ? -1.648 -17.178 -2.439 1.00 82.38 217 ALA A CA 1
ATOM 1771 C C . ALA A 1 217 ? -1.017 -18.515 -2.009 1.00 82.38 217 ALA A C 1
ATOM 1773 O O . ALA A 1 217 ? -0.371 -18.576 -0.964 1.00 82.38 217 ALA A O 1
ATOM 1774 N N . ASN A 1 218 ? -1.159 -19.571 -2.816 1.00 81.62 218 ASN A N 1
ATOM 1775 C CA . ASN A 1 218 ? -0.525 -20.862 -2.543 1.00 81.62 218 ASN A CA 1
ATOM 1776 C C . ASN A 1 218 ? 0.995 -20.826 -2.708 1.00 81.62 218 ASN A C 1
ATOM 1778 O O . ASN A 1 218 ? 1.685 -21.401 -1.870 1.00 81.62 218 ASN A O 1
ATOM 1782 N N . ALA A 1 219 ? 1.505 -20.146 -3.737 1.00 82.44 219 ALA A N 1
ATOM 1783 C CA . ALA A 1 219 ? 2.943 -19.982 -3.950 1.00 82.44 219 ALA A CA 1
ATOM 1784 C C . ALA A 1 219 ? 3.606 -19.222 -2.788 1.00 82.44 219 ALA A C 1
ATOM 1786 O O . ALA A 1 219 ? 4.698 -19.570 -2.355 1.00 82.44 219 ALA A O 1
ATOM 1787 N N . ILE A 1 220 ? 2.914 -18.227 -2.226 1.00 75.25 220 ILE A N 1
ATOM 1788 C CA . ILE A 1 220 ? 3.387 -17.482 -1.052 1.00 75.25 220 ILE A CA 1
ATOM 1789 C C . ILE A 1 220 ? 3.300 -18.322 0.227 1.00 75.25 220 ILE A C 1
ATOM 1791 O O . ILE A 1 220 ? 4.195 -18.264 1.065 1.00 75.25 220 ILE A O 1
ATOM 1795 N N . ALA A 1 221 ? 2.214 -19.079 0.412 1.00 74.12 221 ALA A N 1
ATOM 1796 C CA . ALA A 1 221 ? 2.005 -19.888 1.616 1.00 74.12 221 ALA A CA 1
ATOM 1797 C C . ALA A 1 221 ? 2.929 -21.112 1.682 1.00 74.12 221 ALA A C 1
ATOM 1799 O O . ALA A 1 221 ? 3.214 -21.625 2.764 1.00 74.12 221 ALA A O 1
ATOM 1800 N N . ARG A 1 222 ? 3.367 -21.594 0.521 1.00 70.94 222 ARG A N 1
ATOM 1801 C CA . ARG A 1 222 ? 4.342 -22.665 0.367 1.00 70.94 222 ARG A CA 1
ATOM 1802 C C . ARG A 1 222 ? 5.448 -22.135 -0.531 1.00 70.94 222 ARG A C 1
ATOM 1804 O O . ARG A 1 222 ? 5.475 -22.518 -1.700 1.00 70.94 222 ARG A O 1
ATOM 1811 N N . PRO A 1 223 ? 6.329 -21.255 -0.019 1.00 62.84 223 PRO A N 1
ATOM 1812 C CA . PRO A 1 223 ? 7.545 -20.991 -0.750 1.00 62.84 223 PRO A CA 1
ATOM 1813 C C . PRO A 1 223 ? 8.218 -22.354 -0.841 1.00 62.84 223 PRO A C 1
ATOM 1815 O O . PRO A 1 223 ? 8.597 -22.930 0.180 1.00 62.84 223 PRO A O 1
ATOM 1818 N N . GLU A 1 224 ? 8.249 -22.940 -2.036 1.00 60.69 224 GLU A N 1
ATOM 1819 C CA . GLU A 1 224 ? 9.174 -24.027 -2.293 1.00 60.69 224 GLU A CA 1
ATOM 1820 C C . GLU A 1 224 ? 10.522 -23.425 -1.933 1.00 60.69 224 GLU A C 1
ATOM 1822 O O . GLU A 1 224 ? 10.990 -22.500 -2.599 1.00 60.69 224 GLU A O 1
ATOM 1827 N N . CYS A 1 225 ? 11.064 -23.819 -0.778 1.00 48.56 225 CYS A N 1
ATOM 1828 C CA . CYS A 1 225 ? 12.394 -23.411 -0.391 1.00 48.56 225 CYS A CA 1
ATOM 1829 C C . CYS A 1 225 ? 13.256 -23.822 -1.579 1.00 48.56 225 CYS A C 1
ATOM 1831 O O . CYS A 1 225 ? 13.375 -25.011 -1.866 1.00 48.56 225 CYS A O 1
ATOM 1833 N N . ALA A 1 226 ? 13.790 -22.848 -2.317 1.00 52.75 226 ALA A N 1
ATOM 1834 C CA . ALA A 1 226 ? 14.681 -23.123 -3.440 1.00 52.75 226 ALA A CA 1
ATOM 1835 C C . ALA A 1 226 ? 15.934 -23.897 -2.976 1.00 52.75 226 ALA A C 1
ATOM 1837 O O . ALA A 1 226 ? 16.645 -24.466 -3.797 1.00 52.75 226 ALA A O 1
ATOM 1838 N N . ASP A 1 227 ? 16.135 -23.952 -1.656 1.00 52.62 227 ASP A N 1
ATOM 1839 C CA . ASP A 1 227 ? 17.140 -24.717 -0.928 1.00 52.62 227 ASP A CA 1
ATOM 1840 C C . ASP A 1 227 ? 16.606 -26.056 -0.401 1.00 52.62 227 ASP A C 1
ATOM 1842 O O . ASP A 1 227 ? 17.155 -26.608 0.548 1.00 52.62 227 ASP A O 1
ATOM 1846 N N . GLY A 1 228 ? 15.500 -26.572 -0.944 1.00 48.94 228 GLY A N 1
ATOM 1847 C CA . GLY A 1 228 ? 15.040 -27.916 -0.633 1.00 48.94 228 GLY A CA 1
ATOM 1848 C C . GLY A 1 228 ? 16.147 -28.895 -0.989 1.00 48.94 228 GLY A C 1
ATOM 1849 O O . GLY A 1 228 ? 16.302 -29.232 -2.162 1.00 48.94 228 GLY A O 1
ATOM 1850 N N . ASP A 1 229 ? 16.916 -29.312 0.023 1.00 48.78 229 ASP A N 1
ATOM 1851 C CA . ASP A 1 229 ? 17.916 -30.362 -0.073 1.00 48.78 229 ASP A CA 1
ATOM 1852 C C . ASP A 1 229 ? 17.263 -31.529 -0.798 1.00 48.78 229 ASP A C 1
ATOM 1854 O O . ASP A 1 229 ? 16.389 -32.222 -0.265 1.00 48.78 229 ASP A O 1
ATOM 1858 N N . PHE A 1 230 ? 17.659 -31.703 -2.056 1.00 48.34 230 PHE A N 1
ATOM 1859 C CA . PHE A 1 230 ? 17.270 -32.823 -2.886 1.00 48.34 230 PHE A CA 1
ATOM 1860 C C . PHE A 1 230 ? 17.983 -34.039 -2.290 1.00 48.34 230 PHE A C 1
ATOM 1862 O O . PHE A 1 230 ? 18.998 -34.508 -2.797 1.00 48.34 230 PHE A O 1
ATOM 1869 N N . ASN A 1 231 ? 17.482 -34.526 -1.153 1.00 51.03 231 ASN A N 1
ATOM 1870 C CA . ASN A 1 231 ? 17.917 -35.744 -0.486 1.00 51.03 231 ASN A CA 1
ATOM 1871 C C . ASN A 1 231 ? 17.427 -36.951 -1.299 1.00 51.03 231 ASN A C 1
ATOM 1873 O O . ASN A 1 231 ? 16.651 -37.785 -0.845 1.00 51.03 231 ASN A O 1
ATOM 1877 N N . GLY A 1 232 ? 17.892 -37.019 -2.543 1.00 46.25 232 GLY A N 1
ATOM 1878 C CA . GLY A 1 232 ? 18.043 -38.225 -3.326 1.00 46.25 232 GLY A CA 1
ATOM 1879 C C . GLY A 1 232 ? 19.533 -38.523 -3.387 1.00 46.25 232 GLY A C 1
ATOM 1880 O O . GLY A 1 232 ? 20.211 -38.133 -4.333 1.00 46.25 232 GLY A O 1
ATOM 1881 N N . GLY A 1 233 ? 20.052 -39.186 -2.354 1.00 48.56 233 GLY A N 1
ATOM 1882 C CA . GLY A 1 233 ? 21.392 -39.756 -2.388 1.00 48.56 233 GLY A CA 1
ATOM 1883 C C . GLY A 1 233 ? 21.518 -40.709 -3.575 1.00 48.56 233 GLY A C 1
ATOM 1884 O O . GLY A 1 233 ? 20.883 -41.760 -3.612 1.00 48.56 233 GLY A O 1
ATOM 1885 N N . GLY A 1 234 ? 22.337 -40.332 -4.551 1.00 40.12 234 GLY A N 1
ATOM 1886 C CA . GLY A 1 234 ? 22.681 -41.183 -5.679 1.00 40.12 234 GLY A CA 1
ATOM 1887 C C . GLY A 1 234 ? 23.679 -40.498 -6.609 1.00 40.12 234 GLY A C 1
ATOM 1888 O O . GLY A 1 234 ? 23.280 -39.614 -7.365 1.00 40.12 234 GLY A O 1
ATOM 1889 N N . PRO A 1 235 ? 24.963 -40.894 -6.616 1.00 53.94 235 PRO A N 1
ATOM 1890 C CA . PRO A 1 235 ? 25.880 -40.453 -7.649 1.00 53.94 235 PRO A CA 1
ATOM 1891 C C . PRO A 1 235 ? 25.565 -41.235 -8.926 1.00 53.94 235 PRO A C 1
ATOM 1893 O O . PRO A 1 235 ? 25.820 -42.437 -9.008 1.00 53.94 235 PRO A O 1
ATOM 1896 N N . LYS A 1 236 ? 25.029 -40.565 -9.946 1.00 44.19 236 LYS A N 1
ATOM 1897 C CA . LYS A 1 236 ? 25.094 -41.076 -11.317 1.00 44.19 236 LYS A CA 1
ATOM 1898 C C . LYS A 1 236 ? 25.904 -40.119 -12.175 1.00 44.19 236 LYS A C 1
ATOM 1900 O O . LYS A 1 236 ? 25.408 -39.106 -12.649 1.00 44.19 236 LYS A O 1
ATOM 1905 N N . LYS A 1 237 ? 27.171 -40.508 -12.359 1.00 47.59 237 LYS A N 1
ATOM 1906 C CA . LYS A 1 237 ? 27.931 -40.248 -13.583 1.00 47.59 237 LYS A CA 1
ATOM 1907 C C . LYS A 1 237 ? 27.042 -40.589 -14.779 1.00 47.59 237 LYS A C 1
ATOM 1909 O O . LYS A 1 237 ? 26.502 -41.693 -14.842 1.00 47.59 237 LYS A O 1
ATOM 1914 N N . GLY A 1 238 ? 26.915 -39.650 -15.697 1.00 41.88 238 GLY A N 1
ATOM 1915 C CA . GLY A 1 238 ? 26.164 -39.803 -16.929 1.00 41.88 238 GLY A CA 1
ATOM 1916 C C . GLY A 1 238 ? 26.196 -38.481 -17.666 1.00 41.88 238 GLY A C 1
ATOM 1917 O O . GLY A 1 238 ? 25.329 -37.638 -17.462 1.00 41.88 238 GLY A O 1
ATOM 1918 N N . ASP A 1 239 ? 27.265 -38.299 -18.430 1.00 47.12 239 ASP A N 1
ATOM 1919 C CA . ASP A 1 239 ? 27.477 -37.184 -19.337 1.00 47.12 239 ASP A CA 1
ATOM 1920 C C . ASP A 1 239 ? 26.298 -37.023 -20.308 1.00 47.12 239 ASP A C 1
ATOM 1922 O O . ASP A 1 239 ? 25.773 -38.003 -20.833 1.00 47.12 239 ASP A O 1
ATOM 1926 N N . GLY A 1 240 ? 25.936 -35.767 -20.576 1.00 47.78 240 GLY A N 1
ATOM 1927 C CA . GLY A 1 240 ? 25.198 -35.381 -21.777 1.00 47.78 240 GLY A CA 1
ATOM 1928 C C . GLY A 1 240 ? 23.682 -35.546 -21.727 1.00 47.78 240 GLY A C 1
ATOM 1929 O O . GLY A 1 240 ? 23.135 -36.413 -22.392 1.00 47.78 240 GLY A O 1
ATOM 1930 N N . GLU A 1 241 ? 22.987 -34.644 -21.035 1.00 40.94 241 GLU A N 1
ATOM 1931 C CA . GLU A 1 241 ? 21.685 -34.146 -21.500 1.00 40.94 241 GLU A CA 1
ATOM 1932 C C . GLU A 1 241 ? 21.323 -32.876 -20.721 1.00 40.94 241 GLU A C 1
ATOM 1934 O O . GLU A 1 241 ? 21.161 -32.901 -19.499 1.00 40.94 241 GLU A O 1
ATOM 1939 N N . GLU A 1 242 ? 21.210 -31.754 -21.433 1.00 46.88 242 GLU A N 1
ATOM 194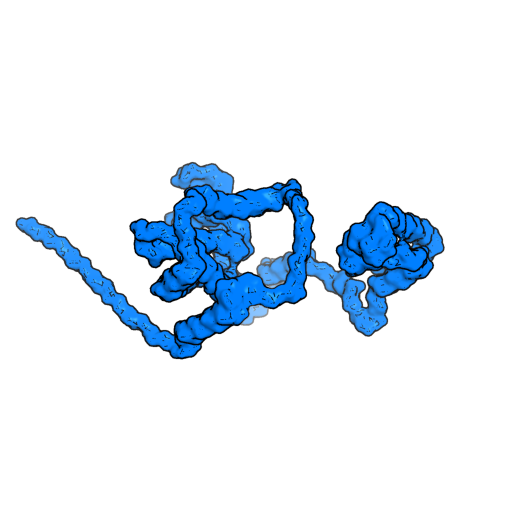0 C CA . GLU A 1 242 ? 20.714 -30.467 -20.942 1.00 46.88 242 GLU A CA 1
ATOM 1941 C C . GLU A 1 242 ? 19.264 -30.601 -20.445 1.00 46.88 242 GLU A C 1
ATOM 1943 O O . GLU A 1 242 ? 18.298 -30.264 -21.128 1.00 46.88 242 GLU A O 1
ATOM 1948 N N . ARG A 1 243 ? 19.073 -31.111 -19.227 1.00 45.25 243 ARG A N 1
ATOM 1949 C CA . ARG A 1 243 ? 17.768 -31.110 -18.567 1.00 45.25 243 ARG A CA 1
ATOM 1950 C C . ARG A 1 243 ? 17.603 -29.835 -17.759 1.00 45.25 243 ARG A C 1
ATOM 1952 O O . ARG A 1 243 ? 18.176 -29.682 -16.689 1.00 45.25 243 ARG A O 1
ATOM 1959 N N . ASN A 1 244 ? 16.785 -28.947 -18.325 1.00 45.88 244 ASN A N 1
ATOM 1960 C CA . ASN A 1 244 ? 15.980 -27.912 -17.679 1.00 45.88 244 ASN A CA 1
ATOM 1961 C C . ASN A 1 244 ? 16.587 -27.273 -16.426 1.00 45.88 244 ASN A C 1
ATOM 1963 O O . ASN A 1 244 ? 16.436 -27.750 -15.303 1.00 45.88 244 ASN A O 1
ATOM 1967 N N . GLY A 1 245 ? 17.200 -26.116 -16.675 1.00 45.16 245 GLY A N 1
ATOM 1968 C CA . GLY A 1 245 ? 17.814 -25.240 -15.696 1.00 45.16 245 GLY A CA 1
ATOM 1969 C C . GLY A 1 245 ? 17.001 -25.069 -14.416 1.00 45.16 245 GLY A C 1
ATOM 1970 O O . GLY A 1 245 ? 15.871 -24.580 -14.418 1.00 45.16 245 GLY A O 1
ATOM 1971 N N . ASN A 1 246 ? 17.669 -25.463 -13.338 1.00 54.81 246 ASN A N 1
ATOM 1972 C CA . ASN A 1 246 ? 17.528 -25.034 -11.958 1.00 54.81 246 ASN A CA 1
ATOM 1973 C C . ASN A 1 246 ? 16.691 -23.742 -11.812 1.00 54.81 246 ASN A C 1
ATOM 1975 O O . ASN A 1 246 ? 17.111 -22.665 -12.231 1.00 54.81 246 ASN A O 1
ATOM 1979 N N . ALA A 1 247 ? 15.504 -23.816 -11.207 1.00 52.94 247 ALA A N 1
ATOM 1980 C CA . ALA A 1 247 ? 14.657 -22.638 -10.979 1.00 52.94 247 ALA A CA 1
ATOM 1981 C C . ALA A 1 247 ? 15.402 -21.525 -10.207 1.00 52.94 247 ALA A C 1
ATOM 1983 O O . ALA A 1 247 ? 15.169 -20.340 -10.447 1.00 52.94 247 ALA A O 1
ATOM 1984 N N . SER A 1 248 ? 16.381 -21.905 -9.375 1.00 49.91 248 SER A N 1
ATOM 1985 C CA . SER A 1 248 ? 17.301 -20.993 -8.688 1.00 49.91 248 SER A CA 1
ATOM 1986 C C . SER A 1 248 ? 18.196 -20.200 -9.656 1.00 49.91 248 SER A C 1
ATOM 1988 O O . SER A 1 248 ? 18.426 -19.011 -9.442 1.00 49.91 248 SER A O 1
ATOM 1990 N N . SER A 1 249 ? 18.650 -20.786 -10.774 1.00 54.38 249 SER A N 1
ATOM 1991 C CA . SER A 1 249 ? 19.436 -20.056 -11.783 1.00 54.38 249 SER A CA 1
ATOM 1992 C C . SER A 1 249 ? 18.576 -19.123 -12.642 1.00 54.38 249 SER A C 1
ATOM 1994 O O . SER A 1 249 ? 19.058 -18.068 -13.058 1.00 54.38 249 SER A O 1
ATOM 1996 N N . ARG A 1 250 ? 17.289 -19.442 -12.849 1.00 54.38 250 ARG A N 1
ATOM 1997 C CA . ARG A 1 250 ? 16.309 -18.554 -13.509 1.00 54.38 250 ARG A CA 1
ATOM 1998 C C . ARG A 1 250 ? 15.900 -17.364 -12.637 1.00 54.38 250 ARG A C 1
ATOM 2000 O O . ARG A 1 250 ? 15.830 -16.244 -13.132 1.00 54.38 250 ARG A O 1
ATOM 2007 N N . LEU A 1 251 ? 15.698 -17.582 -11.337 1.00 53.94 251 LEU A N 1
ATOM 2008 C CA . LEU A 1 251 ? 15.474 -16.500 -10.373 1.00 53.94 251 LEU A CA 1
ATOM 2009 C C . LEU A 1 251 ? 16.715 -15.616 -10.234 1.00 53.94 251 LEU A C 1
ATOM 2011 O O . LEU A 1 251 ? 16.587 -14.403 -10.342 1.00 53.94 251 LEU A O 1
ATOM 2015 N N . LYS A 1 252 ? 17.917 -16.201 -10.128 1.00 53.78 252 LYS A N 1
ATOM 2016 C CA . LYS A 1 252 ? 19.175 -15.437 -10.147 1.00 53.78 252 LYS A CA 1
ATOM 2017 C C . LYS A 1 252 ? 19.347 -14.625 -11.425 1.00 53.78 252 LYS A C 1
ATOM 2019 O O . LYS A 1 252 ? 19.814 -13.504 -11.339 1.00 53.78 252 LYS A O 1
ATOM 2024 N N . SER A 1 253 ? 18.951 -15.132 -12.593 1.00 53.75 253 SER A N 1
ATOM 2025 C CA . SER A 1 253 ? 19.046 -14.371 -13.850 1.00 53.75 253 SER A CA 1
ATOM 2026 C C . SER A 1 253 ? 17.979 -13.279 -13.995 1.00 53.75 253 SER A C 1
ATOM 2028 O O . SER A 1 253 ? 18.253 -12.276 -14.644 1.00 53.75 253 SER A O 1
ATOM 2030 N N . ALA A 1 254 ? 16.807 -13.407 -13.364 1.00 52.47 254 ALA A N 1
ATOM 2031 C CA . ALA A 1 254 ? 15.840 -12.309 -13.247 1.00 52.47 254 ALA A CA 1
ATOM 2032 C C . ALA A 1 254 ? 16.300 -11.245 -12.232 1.00 52.47 254 ALA A C 1
ATOM 2034 O O . ALA A 1 254 ? 16.248 -10.057 -12.525 1.00 52.47 254 ALA A O 1
ATOM 2035 N N . GLN A 1 255 ? 16.852 -11.666 -11.092 1.00 52.25 255 GLN A N 1
ATOM 2036 C CA . GLN A 1 255 ? 17.442 -10.775 -10.087 1.00 52.25 255 GLN A CA 1
ATOM 2037 C C . GLN A 1 255 ? 18.704 -10.067 -10.619 1.00 52.25 255 GLN A C 1
ATOM 2039 O O . GLN A 1 255 ? 18.913 -8.893 -10.346 1.00 52.25 255 GLN A O 1
ATOM 2044 N N . MET A 1 256 ? 19.501 -10.743 -11.455 1.00 50.62 256 MET A N 1
ATOM 2045 C CA . MET A 1 256 ? 20.648 -10.172 -12.181 1.00 50.62 256 MET A CA 1
ATOM 2046 C C . MET A 1 256 ? 20.246 -9.270 -13.357 1.00 50.62 256 MET A C 1
ATOM 2048 O O . MET A 1 256 ? 21.107 -8.594 -13.901 1.00 50.62 256 MET A O 1
ATOM 2052 N N . ARG A 1 257 ? 18.971 -9.253 -13.777 1.00 53.66 257 ARG A N 1
ATOM 2053 C CA . ARG A 1 257 ? 18.465 -8.241 -14.724 1.00 53.66 257 ARG A CA 1
ATOM 2054 C C . ARG A 1 257 ? 18.074 -6.938 -14.029 1.00 53.66 257 ARG A C 1
ATOM 2056 O O . ARG A 1 257 ? 18.058 -5.908 -14.690 1.00 53.66 257 ARG A O 1
ATOM 2063 N N . GLU A 1 258 ? 17.733 -6.989 -12.741 1.00 50.91 258 GLU A N 1
ATOM 2064 C CA . GLU A 1 258 ? 17.372 -5.812 -11.933 1.00 50.91 258 GLU A CA 1
ATOM 2065 C C . GLU A 1 258 ? 18.556 -5.248 -11.134 1.00 50.91 258 GLU A C 1
ATOM 2067 O O . GLU A 1 258 ? 18.579 -4.060 -10.819 1.00 50.91 258 GLU A O 1
ATOM 2072 N N . LEU A 1 259 ? 19.564 -6.069 -10.834 1.00 45.75 259 LEU A N 1
ATOM 2073 C CA . LEU A 1 259 ? 20.871 -5.583 -10.409 1.00 45.75 259 LEU A CA 1
ATOM 2074 C C . LEU A 1 259 ? 21.562 -4.963 -11.624 1.00 45.75 259 LEU A C 1
ATOM 2076 O O . LEU A 1 259 ? 21.774 -5.645 -12.626 1.00 45.75 259 LEU A O 1
ATOM 2080 N N . HIS A 1 260 ? 21.911 -3.677 -11.526 1.00 49.91 260 HIS A N 1
ATOM 2081 C CA . HIS A 1 260 ? 22.854 -3.044 -12.445 1.00 49.91 260 HIS A CA 1
ATOM 2082 C C . HIS A 1 260 ? 24.033 -3.988 -12.697 1.00 49.91 260 HIS A C 1
ATOM 2084 O O . HIS A 1 260 ? 24.498 -4.670 -11.777 1.00 49.91 260 HIS A O 1
ATOM 2090 N N . ASN A 1 261 ? 24.492 -4.048 -13.948 1.00 50.22 261 ASN A N 1
ATOM 2091 C CA . ASN A 1 261 ? 25.638 -4.860 -14.326 1.00 50.22 261 ASN A CA 1
ATOM 2092 C C . ASN A 1 261 ? 26.775 -4.554 -13.326 1.00 50.22 261 ASN A C 1
ATOM 2094 O O . ASN A 1 261 ? 27.036 -3.380 -13.061 1.00 50.22 261 ASN A O 1
ATOM 2098 N N . PRO A 1 262 ? 27.437 -5.539 -12.699 1.00 50.56 262 PRO A N 1
ATOM 2099 C CA . PRO A 1 262 ? 28.516 -5.251 -11.754 1.00 50.56 262 PRO A CA 1
ATOM 2100 C C . PRO A 1 262 ? 29.644 -4.421 -12.391 1.00 50.56 262 PRO A C 1
ATOM 2102 O O . PRO A 1 262 ? 30.278 -3.650 -11.685 1.00 50.56 262 PRO A O 1
ATOM 2105 N N . LEU A 1 263 ? 29.802 -4.469 -13.720 1.00 51.88 263 LEU A N 1
ATOM 2106 C CA . LEU A 1 263 ? 30.651 -3.540 -14.478 1.00 51.88 263 LEU A CA 1
ATOM 2107 C C . LEU A 1 263 ? 30.167 -2.075 -14.405 1.00 51.88 263 LEU A C 1
ATOM 2109 O O . LEU A 1 263 ? 30.991 -1.179 -14.267 1.00 51.88 263 LEU A O 1
ATOM 2113 N N . ASP A 1 264 ? 28.854 -1.822 -14.398 1.00 49.38 264 ASP A N 1
ATOM 2114 C CA . ASP A 1 264 ? 28.281 -0.481 -14.176 1.00 49.38 264 ASP A CA 1
ATOM 2115 C C . ASP A 1 264 ? 28.478 -0.028 -12.720 1.00 49.38 264 ASP A C 1
ATOM 2117 O O . ASP A 1 264 ? 28.605 1.159 -12.433 1.00 49.38 264 ASP A O 1
ATOM 2121 N N . THR A 1 265 ? 28.513 -0.979 -11.781 1.00 47.53 265 THR A N 1
ATOM 2122 C CA . THR A 1 265 ? 28.616 -0.696 -10.342 1.00 47.53 265 THR A CA 1
ATOM 2123 C C . THR A 1 265 ? 30.071 -0.493 -9.901 1.00 47.53 265 THR A C 1
ATOM 2125 O O . THR A 1 265 ? 30.328 0.347 -9.045 1.00 47.53 265 THR A O 1
ATOM 2128 N N . GLU A 1 266 ? 31.038 -1.190 -10.511 1.00 46.34 266 GLU A N 1
ATOM 2129 C CA . GLU A 1 266 ? 32.476 -0.919 -10.348 1.00 46.34 266 GLU A CA 1
ATOM 2130 C C . GLU A 1 266 ? 32.894 0.402 -11.015 1.00 46.34 266 GLU A C 1
ATOM 2132 O O . GLU A 1 266 ? 33.751 1.093 -10.473 1.00 46.34 266 GLU A O 1
ATOM 2137 N N . LEU A 1 267 ? 32.236 0.825 -12.103 1.00 49.94 267 LEU A N 1
ATOM 2138 C CA . LEU A 1 267 ? 32.384 2.179 -12.665 1.00 49.94 267 LEU A CA 1
ATOM 2139 C C . LEU A 1 267 ? 31.786 3.276 -11.763 1.00 49.94 267 LEU A C 1
ATOM 2141 O O . LEU A 1 267 ? 32.299 4.394 -11.726 1.00 49.94 267 LEU A O 1
ATOM 2145 N N . LEU A 1 268 ? 30.723 2.973 -11.008 1.00 45.16 268 LEU A N 1
ATOM 2146 C CA . LEU A 1 268 ? 30.079 3.921 -10.085 1.00 45.16 268 LEU A CA 1
ATOM 2147 C C . LEU A 1 268 ? 30.717 3.966 -8.685 1.00 45.16 268 LEU A C 1
ATOM 2149 O O . LEU A 1 268 ? 30.648 5.001 -8.023 1.00 45.16 268 LEU A O 1
ATOM 2153 N N . PHE A 1 269 ? 31.347 2.880 -8.227 1.00 46.44 269 PHE A N 1
ATOM 2154 C CA . PHE A 1 269 ? 31.890 2.751 -6.864 1.00 46.44 269 PHE A CA 1
ATOM 2155 C C . PHE A 1 269 ? 33.337 2.238 -6.820 1.00 46.44 269 PHE A C 1
ATOM 2157 O O . PHE A 1 269 ? 33.760 1.651 -5.819 1.00 46.44 269 PHE A O 1
ATOM 2164 N N . GLY A 1 270 ? 34.090 2.482 -7.896 1.00 40.81 270 GLY A N 1
ATOM 2165 C CA . GLY A 1 270 ? 35.480 2.085 -8.088 1.00 40.81 270 GLY A CA 1
ATOM 2166 C C . GLY A 1 270 ? 36.340 2.176 -6.827 1.00 40.81 270 GLY A C 1
ATOM 2167 O O . GLY A 1 270 ? 36.430 3.187 -6.130 1.00 40.81 270 GLY A O 1
ATOM 2168 N N . SER A 1 271 ? 36.986 1.055 -6.541 1.00 41.78 271 SER A N 1
ATOM 2169 C CA . SER A 1 271 ? 38.018 0.828 -5.539 1.00 41.78 271 SER A CA 1
ATOM 2170 C C . SER A 1 271 ? 38.958 2.020 -5.291 1.00 41.78 271 SER A C 1
ATOM 2172 O O . SER A 1 271 ? 39.882 2.249 -6.059 1.00 41.78 271 SER A O 1
ATOM 2174 N N . ARG A 1 272 ? 38.765 2.709 -4.155 1.00 41.81 272 ARG A N 1
ATOM 2175 C CA . ARG A 1 272 ? 39.724 3.370 -3.222 1.00 41.81 272 ARG A CA 1
ATOM 2176 C C . ARG A 1 272 ? 40.969 4.142 -3.721 1.00 41.81 272 ARG A C 1
ATOM 2178 O O . ARG A 1 272 ? 41.718 4.620 -2.870 1.00 41.81 272 ARG A O 1
ATOM 2185 N N . LYS A 1 273 ? 41.208 4.315 -5.020 1.00 44.38 273 LYS A N 1
ATOM 2186 C CA . LYS A 1 273 ? 42.281 5.152 -5.591 1.00 44.38 273 LYS A CA 1
ATOM 2187 C C . LYS A 1 273 ? 41.907 5.866 -6.892 1.00 44.38 273 LYS A C 1
ATOM 2189 O O . LYS A 1 273 ? 42.689 6.697 -7.340 1.00 44.38 273 LYS A O 1
ATOM 2194 N N . GLU A 1 274 ? 40.744 5.592 -7.468 1.00 47.72 274 GLU A N 1
ATOM 2195 C CA . GLU A 1 274 ? 40.185 6.439 -8.517 1.00 47.72 274 GLU A CA 1
ATOM 2196 C C . GLU A 1 274 ? 39.337 7.514 -7.841 1.00 47.72 274 GLU A C 1
ATOM 2198 O O . GLU A 1 274 ? 38.381 7.204 -7.131 1.00 47.72 274 GLU A O 1
ATOM 2203 N N . GLU A 1 275 ? 39.727 8.781 -7.996 1.00 55.00 275 GLU A N 1
ATOM 2204 C CA . GLU A 1 275 ? 38.815 9.905 -7.782 1.00 55.00 275 GLU A CA 1
ATOM 2205 C C . GLU A 1 275 ? 37.529 9.564 -8.525 1.00 55.00 275 GLU A C 1
ATOM 2207 O O . GLU A 1 275 ? 37.561 9.366 -9.744 1.00 55.00 275 GLU A O 1
ATOM 2212 N N . SER A 1 276 ? 36.431 9.399 -7.785 1.00 61.25 276 SER A N 1
ATOM 2213 C CA . SER A 1 276 ? 35.154 9.013 -8.366 1.00 61.25 276 SER A CA 1
ATOM 2214 C C . SER A 1 276 ? 34.872 9.921 -9.557 1.00 61.25 276 SER A C 1
ATOM 2216 O O . SER A 1 276 ? 35.147 11.121 -9.511 1.00 61.25 276 SER A O 1
ATOM 2218 N N . VAL A 1 277 ? 34.335 9.367 -10.643 1.00 61.16 277 VAL A N 1
ATOM 2219 C CA . VAL A 1 277 ? 34.004 10.145 -11.848 1.00 61.16 277 VAL A CA 1
ATOM 2220 C C . VAL A 1 277 ? 33.137 11.369 -11.490 1.00 61.16 277 VAL A C 1
ATOM 2222 O O . VAL A 1 277 ? 33.234 12.413 -12.131 1.00 61.16 277 VAL A O 1
ATOM 2225 N N . SER A 1 278 ? 32.371 11.281 -10.392 1.00 65.56 278 SER A N 1
ATOM 2226 C CA . SER A 1 278 ? 31.671 12.411 -9.776 1.00 65.56 278 SER A CA 1
ATOM 2227 C C . SER A 1 278 ? 32.596 13.544 -9.306 1.00 65.56 278 SER A C 1
ATOM 2229 O O . SER A 1 278 ? 32.308 14.695 -9.605 1.00 65.56 278 SER A O 1
ATOM 2231 N N . GLY A 1 279 ? 33.716 13.257 -8.637 1.00 74.50 279 GLY A N 1
ATOM 2232 C CA . GLY A 1 279 ? 34.688 14.264 -8.199 1.00 74.50 279 GLY A CA 1
ATOM 2233 C C . GLY A 1 279 ? 35.320 15.013 -9.373 1.00 74.50 279 GLY A C 1
ATOM 2234 O O . GLY A 1 279 ? 35.259 16.236 -9.420 1.00 74.50 279 GLY A O 1
ATOM 2235 N N . ARG A 1 280 ? 35.800 14.284 -10.391 1.00 76.56 280 ARG A N 1
ATOM 2236 C CA . ARG A 1 280 ? 36.383 14.906 -11.597 1.00 76.56 280 ARG A CA 1
ATOM 2237 C C . ARG A 1 280 ? 35.375 15.735 -12.385 1.00 76.56 280 ARG A C 1
ATOM 2239 O O . ARG A 1 280 ? 35.729 16.772 -12.941 1.00 76.56 280 ARG A O 1
ATOM 2246 N N . LEU A 1 281 ? 34.118 15.292 -12.444 1.00 80.56 281 LEU A N 1
ATOM 2247 C CA . LEU A 1 281 ? 33.052 16.076 -13.062 1.00 80.56 281 LEU A CA 1
ATOM 2248 C C . LEU A 1 281 ? 32.863 17.403 -12.322 1.00 80.56 281 LEU A C 1
ATOM 2250 O O . LEU A 1 281 ? 32.746 18.440 -12.971 1.00 80.56 281 LEU A O 1
ATOM 2254 N N . TRP A 1 282 ? 32.865 17.387 -10.990 1.00 85.44 282 TRP A N 1
ATOM 2255 C CA . TRP A 1 282 ? 32.728 18.601 -10.195 1.00 85.44 282 TRP A CA 1
ATOM 2256 C C . TRP A 1 282 ? 33.911 19.558 -10.368 1.00 85.44 282 TRP A C 1
ATOM 2258 O O . TRP A 1 282 ? 33.666 20.745 -10.566 1.00 85.44 282 TRP A O 1
ATOM 2268 N N . ASP A 1 283 ? 35.147 19.063 -10.443 1.00 85.50 283 ASP A N 1
ATOM 2269 C CA . ASP A 1 283 ? 36.328 19.899 -10.720 1.00 85.50 283 ASP A CA 1
ATOM 2270 C C . ASP A 1 283 ? 36.224 20.599 -12.090 1.00 85.50 283 ASP A C 1
ATOM 2272 O O . ASP A 1 283 ? 36.488 21.796 -12.238 1.00 85.50 283 ASP A O 1
ATOM 2276 N N . VAL A 1 284 ? 35.768 19.867 -13.111 1.00 85.06 284 VAL A N 1
ATOM 2277 C CA . VAL A 1 284 ? 35.551 20.410 -14.462 1.00 85.06 284 VAL A CA 1
ATOM 2278 C C . VAL A 1 284 ? 34.411 21.434 -14.475 1.00 85.06 284 VAL A C 1
ATOM 2280 O O . VAL A 1 284 ? 34.499 22.459 -15.158 1.00 85.06 284 VAL A O 1
ATOM 2283 N N . LEU A 1 285 ? 33.334 21.183 -13.725 1.00 88.38 285 LEU A N 1
ATOM 2284 C CA . LEU A 1 285 ? 32.225 22.126 -13.580 1.00 88.38 285 LEU A CA 1
ATOM 2285 C C . LEU A 1 285 ? 32.665 23.402 -12.853 1.00 88.38 285 LEU A C 1
ATOM 2287 O O . LEU A 1 285 ? 32.270 24.490 -13.275 1.00 88.38 285 LEU A O 1
ATOM 2291 N N . GLU A 1 286 ? 33.495 23.289 -11.815 1.00 91.75 286 GLU A N 1
ATOM 2292 C CA . GLU A 1 286 ? 34.042 24.427 -11.071 1.00 91.75 286 GLU A CA 1
ATOM 2293 C C . GLU A 1 286 ? 34.933 25.298 -11.964 1.00 91.75 286 GLU A C 1
ATOM 2295 O O . GLU A 1 286 ? 34.792 26.521 -11.973 1.00 91.75 286 GLU A O 1
ATOM 2300 N N . ALA A 1 287 ? 35.776 24.681 -12.800 1.00 88.81 287 ALA A N 1
ATOM 2301 C CA . ALA A 1 287 ? 36.629 25.400 -13.745 1.00 88.81 287 ALA A CA 1
ATOM 2302 C C . ALA A 1 287 ? 35.842 26.087 -14.883 1.00 88.81 287 ALA A C 1
ATOM 2304 O O . ALA A 1 287 ? 36.239 27.147 -15.377 1.00 88.81 287 ALA A O 1
ATOM 2305 N N . ALA A 1 288 ? 34.729 25.495 -15.331 1.00 89.38 288 ALA A N 1
ATOM 2306 C CA . ALA A 1 288 ? 33.966 25.987 -16.482 1.00 89.38 288 ALA A CA 1
ATOM 2307 C C . ALA A 1 288 ? 32.940 27.085 -16.136 1.00 89.38 288 ALA A C 1
ATOM 2309 O O . ALA A 1 288 ? 32.572 27.902 -16.998 1.00 89.38 288 ALA A O 1
ATOM 2310 N N . LEU A 1 289 ? 32.441 27.089 -14.901 1.00 93.31 289 LEU A N 1
ATOM 2311 C CA . LEU A 1 289 ? 31.345 27.939 -14.448 1.00 93.31 289 LEU A CA 1
ATOM 2312 C C . LEU A 1 289 ? 31.837 29.114 -13.605 1.00 93.31 289 LEU A C 1
ATOM 2314 O O . LEU A 1 289 ? 32.944 29.131 -13.082 1.00 93.31 289 LEU A O 1
ATOM 2318 N N . THR A 1 290 ? 30.999 30.143 -13.459 1.00 97.00 290 THR A N 1
ATOM 2319 C CA . THR A 1 290 ? 31.257 31.136 -12.408 1.00 97.00 290 THR A CA 1
ATOM 2320 C C . THR A 1 290 ? 30.994 30.506 -11.035 1.00 97.00 290 THR A C 1
ATOM 2322 O O . THR A 1 290 ? 30.130 29.627 -10.949 1.00 97.00 290 THR A O 1
ATOM 2325 N N . PRO A 1 291 ? 31.620 30.991 -9.943 1.00 97.62 291 PRO A N 1
ATOM 2326 C CA . PRO A 1 291 ? 31.398 30.434 -8.605 1.00 97.62 291 PRO A CA 1
ATOM 2327 C C . PRO A 1 291 ? 29.912 30.336 -8.245 1.00 97.62 291 PRO A C 1
ATOM 2329 O O . PRO A 1 291 ? 29.444 29.335 -7.718 1.00 97.62 291 PRO A O 1
ATOM 2332 N N . ARG A 1 292 ? 29.129 31.345 -8.645 1.00 97.25 292 ARG A N 1
ATOM 2333 C CA . ARG A 1 292 ? 27.683 31.392 -8.407 1.00 97.25 292 ARG A CA 1
ATOM 2334 C C . ARG A 1 292 ? 26.886 30.369 -9.220 1.00 97.25 292 ARG A C 1
ATOM 2336 O O . ARG A 1 292 ? 25.869 29.875 -8.751 1.00 97.25 292 ARG A O 1
ATOM 2343 N N . GLN A 1 293 ? 27.304 30.094 -10.452 1.00 97.38 293 GLN A N 1
ATOM 2344 C CA . GLN A 1 293 ? 26.678 29.079 -11.301 1.00 97.38 293 GLN A CA 1
ATOM 2345 C C . GLN A 1 293 ? 26.981 27.672 -10.783 1.00 97.38 293 GLN A C 1
ATOM 2347 O O . GLN A 1 293 ? 26.068 26.854 -10.701 1.00 97.38 293 GLN A O 1
ATOM 2352 N N . PHE A 1 294 ? 28.237 27.432 -10.397 1.00 96.75 294 PHE A N 1
ATOM 2353 C CA . PHE A 1 294 ? 28.684 26.181 -9.796 1.00 96.75 294 PHE A CA 1
ATOM 2354 C C . PHE A 1 294 ? 27.926 25.877 -8.500 1.00 96.75 294 PHE A C 1
ATOM 2356 O O . PHE A 1 294 ? 27.303 24.826 -8.395 1.00 96.75 294 PHE A O 1
ATOM 2363 N N . GLU A 1 295 ? 27.874 26.835 -7.569 1.00 97.44 295 GLU A N 1
ATOM 2364 C CA . GLU A 1 295 ? 27.190 26.695 -6.276 1.00 97.44 295 GLU A CA 1
ATOM 2365 C C . GLU A 1 295 ? 25.706 26.310 -6.443 1.00 97.44 295 GLU A C 1
ATOM 2367 O O . GLU A 1 295 ? 25.194 25.432 -5.749 1.00 97.44 295 GLU A O 1
ATOM 2372 N N . ILE A 1 296 ? 25.011 26.919 -7.414 1.00 97.06 296 ILE A N 1
ATOM 2373 C CA . ILE A 1 296 ? 23.607 26.603 -7.721 1.00 97.06 296 ILE A CA 1
ATOM 2374 C C . ILE A 1 296 ? 23.457 25.194 -8.310 1.00 97.06 296 ILE A C 1
ATOM 2376 O O . ILE A 1 296 ? 22.512 24.493 -7.951 1.00 97.06 296 ILE A O 1
ATOM 2380 N N . MET A 1 297 ? 24.356 24.767 -9.202 1.00 94.56 297 MET A N 1
ATOM 2381 C CA . MET A 1 297 ? 24.318 23.409 -9.759 1.00 94.56 297 MET A CA 1
ATOM 2382 C C . MET A 1 297 ? 24.641 22.350 -8.703 1.00 94.56 297 MET A C 1
ATOM 2384 O O . MET A 1 297 ? 23.946 21.339 -8.643 1.00 94.56 297 MET A O 1
ATOM 2388 N N . TRP A 1 298 ? 25.626 22.608 -7.840 1.00 93.81 298 TRP A N 1
ATOM 2389 C CA . TRP A 1 298 ? 25.974 21.740 -6.717 1.00 93.81 298 TRP A CA 1
ATOM 2390 C C . TRP A 1 298 ? 24.778 21.523 -5.788 1.00 93.81 298 TRP A C 1
ATOM 2392 O O . TRP A 1 298 ? 24.356 20.393 -5.566 1.00 93.81 298 TRP A O 1
ATOM 2402 N N . MET A 1 299 ? 24.149 22.599 -5.307 1.00 95.88 299 MET A N 1
ATOM 2403 C CA . MET A 1 299 ? 22.985 22.481 -4.420 1.00 95.88 299 MET A CA 1
ATOM 2404 C C . MET A 1 299 ? 21.785 21.793 -5.080 1.00 95.88 299 MET A C 1
ATOM 2406 O O . MET A 1 299 ? 21.012 21.120 -4.401 1.00 95.88 299 MET A O 1
ATOM 2410 N N . HIS A 1 300 ? 21.604 21.958 -6.391 1.00 95.06 300 HIS A N 1
ATOM 2411 C CA . HIS A 1 300 ? 20.493 21.322 -7.088 1.00 95.06 300 HIS A CA 1
ATOM 2412 C C . HIS A 1 300 ? 20.706 19.814 -7.278 1.00 95.06 300 HIS A C 1
ATOM 2414 O O . HIS A 1 300 ? 19.793 19.037 -7.006 1.00 95.06 300 HIS A O 1
ATOM 2420 N N . PHE A 1 301 ? 21.894 19.398 -7.733 1.00 87.81 301 PHE A N 1
ATOM 2421 C CA . PHE A 1 301 ? 22.160 18.002 -8.093 1.00 87.81 301 PHE A CA 1
ATOM 2422 C C . PHE A 1 301 ? 22.735 17.163 -6.946 1.00 87.81 301 PHE A C 1
ATOM 2424 O O . PHE A 1 301 ? 22.333 16.012 -6.809 1.00 87.81 301 PHE A O 1
ATOM 2431 N N . GLU A 1 302 ? 23.624 17.717 -6.119 1.00 87.75 302 GLU A N 1
ATOM 2432 C CA . GLU A 1 302 ? 24.244 16.990 -5.001 1.00 87.75 302 GLU A CA 1
ATOM 2433 C C . GLU A 1 302 ? 23.368 17.045 -3.740 1.00 87.75 302 GLU A C 1
ATOM 2435 O O . GLU A 1 302 ? 23.116 16.027 -3.101 1.00 87.75 302 GLU A O 1
ATOM 2440 N N . GLU A 1 303 ? 22.855 18.229 -3.384 1.00 86.56 303 GLU A N 1
ATOM 2441 C CA . GLU A 1 303 ? 22.031 18.387 -2.173 1.00 86.56 303 GLU A CA 1
ATOM 2442 C C . GLU A 1 303 ? 20.528 18.141 -2.415 1.00 86.56 303 GLU A C 1
ATOM 2444 O O . GLU A 1 303 ? 19.759 18.021 -1.458 1.00 86.56 303 GLU A O 1
ATOM 2449 N N . GLY A 1 304 ? 20.090 18.066 -3.676 1.00 89.38 304 GLY A N 1
ATOM 2450 C CA . GLY A 1 304 ? 18.686 17.847 -4.038 1.00 89.38 304 GLY A CA 1
ATOM 2451 C C . GLY A 1 304 ? 17.752 19.003 -3.659 1.00 89.38 304 GLY A C 1
ATOM 2452 O O . GLY A 1 304 ? 16.557 18.778 -3.452 1.00 89.38 304 GLY A O 1
ATOM 2453 N N . LEU A 1 305 ? 18.278 20.227 -3.529 1.00 92.38 305 LEU A N 1
ATOM 2454 C CA . LEU A 1 305 ? 17.488 21.398 -3.153 1.00 92.38 305 LEU A CA 1
ATOM 2455 C C . LEU A 1 305 ? 16.641 21.920 -4.319 1.00 92.38 305 LEU A C 1
ATOM 2457 O O . LEU A 1 305 ? 17.045 21.934 -5.489 1.00 92.38 305 LEU A O 1
ATOM 2461 N N . THR A 1 306 ? 15.458 22.421 -3.976 1.00 96.31 306 THR A N 1
ATOM 2462 C CA . THR A 1 306 ? 14.592 23.155 -4.904 1.00 96.31 306 THR A CA 1
ATOM 2463 C C . THR A 1 306 ? 15.146 24.558 -5.184 1.00 96.31 306 THR A C 1
ATOM 2465 O O . THR A 1 306 ? 15.863 25.140 -4.370 1.00 96.31 306 THR A O 1
ATOM 2468 N N . PHE A 1 307 ? 14.785 25.168 -6.321 1.00 97.44 307 PHE A N 1
ATOM 2469 C CA . PHE A 1 307 ? 15.230 26.535 -6.644 1.00 97.44 307 PHE A CA 1
ATOM 2470 C C . PHE A 1 307 ? 14.733 27.595 -5.652 1.00 97.44 307 PHE A C 1
ATOM 2472 O O . PHE A 1 307 ? 15.362 28.644 -5.519 1.00 97.44 307 PHE A O 1
ATOM 2479 N N . GLU A 1 308 ? 13.626 27.331 -4.955 1.00 97.75 308 GLU A N 1
ATOM 2480 C CA . GLU A 1 308 ? 13.133 28.184 -3.874 1.00 97.75 308 GLU A CA 1
ATOM 2481 C C . GLU A 1 308 ? 14.048 28.101 -2.643 1.00 97.75 308 GLU A C 1
ATOM 2483 O O . GLU A 1 308 ? 14.488 29.131 -2.133 1.00 97.75 308 GLU A O 1
ATOM 2488 N N . GLU A 1 309 ? 14.418 26.889 -2.214 1.00 96.50 309 GLU A N 1
ATOM 2489 C CA . GLU A 1 309 ? 15.379 26.673 -1.122 1.00 96.50 309 GLU A CA 1
ATOM 2490 C C . GLU A 1 309 ? 16.757 27.266 -1.453 1.00 96.50 309 GLU A C 1
ATOM 2492 O O . GLU A 1 309 ? 17.360 27.936 -0.612 1.00 96.50 309 GLU A O 1
ATOM 2497 N N . ILE A 1 310 ? 17.222 27.095 -2.695 1.00 97.69 310 ILE A N 1
ATOM 2498 C CA . ILE A 1 310 ? 18.463 27.698 -3.200 1.00 97.69 310 ILE A CA 1
ATOM 2499 C C . ILE A 1 310 ? 18.373 29.228 -3.165 1.00 97.69 310 ILE A C 1
ATOM 2501 O O . ILE A 1 310 ? 19.288 29.885 -2.670 1.00 97.69 310 ILE A O 1
ATOM 2505 N N . GLY A 1 311 ? 17.274 29.810 -3.656 1.00 97.38 311 GLY A N 1
ATOM 2506 C CA . GLY A 1 311 ? 17.058 31.257 -3.641 1.00 97.38 311 GLY A CA 1
ATOM 2507 C C . GLY A 1 311 ? 17.107 31.834 -2.227 1.00 97.38 311 GLY A C 1
ATOM 2508 O O . GLY A 1 311 ? 17.848 32.785 -1.969 1.00 97.38 311 GLY A O 1
ATOM 2509 N N . ASN A 1 312 ? 16.410 31.186 -1.292 1.00 97.94 312 ASN A N 1
ATOM 2510 C CA . ASN A 1 312 ? 16.400 31.558 0.121 1.00 97.94 312 ASN A CA 1
ATOM 2511 C C . ASN A 1 312 ? 17.796 31.481 0.754 1.00 97.94 312 ASN A C 1
ATOM 2513 O O . ASN A 1 312 ? 18.198 32.401 1.465 1.00 97.94 312 ASN A O 1
ATOM 2517 N N . ARG A 1 313 ? 18.562 30.420 0.471 1.00 98.06 313 ARG A N 1
ATOM 2518 C CA . ARG A 1 313 ? 19.919 30.231 1.012 1.00 98.06 313 ARG A CA 1
ATOM 2519 C C . ARG A 1 313 ? 20.920 31.242 0.460 1.00 98.06 313 ARG A C 1
ATOM 2521 O O . ARG A 1 313 ? 21.807 31.688 1.180 1.00 98.06 313 ARG A O 1
ATOM 2528 N N . LEU A 1 314 ? 20.763 31.614 -0.805 1.00 97.44 314 LEU A N 1
ATOM 2529 C CA . LEU A 1 314 ? 21.670 32.506 -1.520 1.00 97.44 314 LEU A CA 1
ATOM 2530 C C . LEU A 1 314 ? 21.262 33.987 -1.477 1.00 97.44 314 LEU A C 1
ATOM 2532 O O . LEU A 1 314 ? 21.996 34.824 -2.013 1.00 97.44 314 LEU A O 1
ATOM 2536 N N . GLY A 1 315 ? 20.108 34.314 -0.888 1.00 97.75 315 GLY A N 1
ATOM 2537 C CA . GLY A 1 315 ? 19.562 35.672 -0.842 1.00 97.75 315 GLY A CA 1
ATOM 2538 C C . GLY A 1 315 ? 19.128 36.210 -2.211 1.00 97.75 315 GLY A C 1
ATOM 2539 O O . GLY A 1 315 ? 19.279 37.400 -2.480 1.00 97.75 315 GLY A O 1
ATOM 2540 N N . ILE A 1 316 ? 18.637 35.345 -3.105 1.00 98.06 316 ILE A N 1
ATOM 2541 C CA . ILE A 1 316 ? 18.174 35.708 -4.455 1.00 98.06 316 ILE A CA 1
ATOM 2542 C C . ILE A 1 316 ? 16.754 35.201 -4.706 1.00 98.06 316 ILE A C 1
ATOM 2544 O O . ILE A 1 316 ? 16.298 34.247 -4.087 1.00 98.06 316 ILE A O 1
ATOM 2548 N N . SER A 1 317 ? 16.044 35.810 -5.657 1.00 98.44 317 SER A N 1
ATOM 2549 C CA . SER A 1 317 ? 14.720 35.317 -6.045 1.00 98.44 317 SER A CA 1
ATOM 2550 C C . SER A 1 317 ? 14.802 33.952 -6.738 1.00 98.44 317 SER A C 1
ATOM 2552 O O . SER A 1 317 ? 15.763 33.661 -7.457 1.00 98.44 317 SER A O 1
ATOM 2554 N N . THR A 1 318 ? 13.747 33.145 -6.609 1.00 97.88 318 THR A N 1
ATOM 2555 C CA . THR A 1 318 ? 13.607 31.844 -7.287 1.00 97.88 318 THR A CA 1
ATOM 2556 C C . THR A 1 318 ? 13.803 31.960 -8.805 1.00 97.88 318 THR A C 1
ATOM 2558 O O . THR A 1 318 ? 14.489 31.143 -9.416 1.00 97.88 318 THR A O 1
ATOM 2561 N N . GLN A 1 319 ? 13.284 33.028 -9.427 1.00 97.94 319 GLN A N 1
ATOM 2562 C CA . GLN A 1 319 ? 13.496 33.305 -10.855 1.00 97.94 319 GLN A CA 1
ATOM 2563 C C . GLN A 1 319 ? 14.973 33.565 -11.194 1.00 97.94 319 GLN A C 1
ATOM 2565 O O . GLN A 1 319 ? 15.449 33.128 -12.242 1.00 97.94 319 GLN A O 1
ATOM 2570 N N . SER A 1 320 ? 15.711 34.246 -10.312 1.00 97.69 320 SER A N 1
ATOM 2571 C CA . SER A 1 320 ? 17.148 34.483 -10.485 1.00 97.69 320 SER A CA 1
ATOM 2572 C C . SER A 1 320 ? 17.949 33.182 -10.375 1.00 97.69 320 SER A C 1
ATOM 2574 O O . SER A 1 320 ? 18.840 32.942 -11.194 1.00 97.69 320 SER A O 1
ATOM 2576 N N . ALA A 1 321 ? 17.588 32.299 -9.435 1.00 97.62 321 ALA A N 1
ATOM 2577 C CA . ALA A 1 321 ? 18.186 30.969 -9.310 1.00 97.62 321 ALA A CA 1
ATOM 2578 C C . ALA A 1 321 ? 17.958 30.125 -10.580 1.00 97.62 321 ALA A C 1
ATOM 2580 O O . ALA A 1 321 ? 18.922 29.632 -11.168 1.00 97.62 321 ALA A O 1
ATOM 2581 N N . HIS A 1 322 ? 16.717 30.063 -11.080 1.00 97.12 322 HIS A N 1
ATOM 2582 C CA . HIS A 1 322 ? 16.380 29.388 -12.342 1.00 97.12 322 HIS A CA 1
ATOM 2583 C C . HIS A 1 322 ? 17.160 29.939 -13.539 1.00 97.12 322 HIS A C 1
ATOM 2585 O O . HIS A 1 322 ? 17.718 29.176 -14.330 1.00 97.12 322 HIS A O 1
ATOM 2591 N N . LYS A 1 323 ? 17.215 31.269 -13.682 1.00 97.88 323 LYS A N 1
ATOM 2592 C CA . LYS A 1 323 ? 17.938 31.920 -14.781 1.00 97.88 323 LYS A CA 1
ATOM 2593 C C . LYS A 1 323 ? 19.433 31.613 -14.714 1.00 97.88 323 LYS A C 1
ATOM 2595 O O . LYS A 1 323 ? 20.034 31.299 -15.737 1.00 97.88 323 LYS A O 1
ATOM 2600 N N . THR A 1 324 ? 20.022 31.659 -13.520 1.00 97.81 324 THR A N 1
ATOM 2601 C CA . THR A 1 324 ? 21.449 31.372 -13.319 1.00 97.81 324 THR A CA 1
ATOM 2602 C C . THR A 1 324 ? 21.772 29.909 -13.622 1.00 97.81 324 THR A C 1
ATOM 2604 O O . THR A 1 324 ? 22.759 29.645 -14.306 1.00 97.81 324 THR A O 1
ATOM 2607 N N . HIS A 1 325 ? 20.905 28.976 -13.219 1.00 97.12 325 HIS A N 1
ATOM 2608 C CA . HIS A 1 325 ? 21.016 27.559 -13.571 1.00 97.12 325 HIS A CA 1
ATOM 2609 C C . HIS A 1 325 ? 20.924 27.330 -15.090 1.00 97.12 325 HIS A C 1
ATOM 2611 O O . HIS A 1 325 ? 21.771 26.656 -15.673 1.00 97.12 325 HIS A O 1
ATOM 2617 N N . ALA A 1 326 ? 19.954 27.953 -15.768 1.00 95.94 326 ALA A N 1
ATOM 2618 C CA . ALA A 1 326 ? 19.828 27.860 -17.224 1.00 95.94 326 ALA A CA 1
ATOM 2619 C C . ALA A 1 326 ? 21.061 28.427 -17.954 1.00 95.94 326 ALA A C 1
ATOM 2621 O O . ALA A 1 326 ? 21.542 27.831 -18.918 1.00 95.94 326 ALA A O 1
ATOM 2622 N N . MET A 1 327 ? 21.611 29.547 -17.471 1.00 96.56 327 MET A N 1
ATOM 2623 C CA . MET A 1 327 ? 22.851 30.123 -17.999 1.00 96.56 327 MET A CA 1
ATOM 2624 C C . MET A 1 327 ? 24.063 29.211 -17.773 1.00 96.56 327 MET A C 1
ATOM 2626 O O . MET A 1 327 ? 24.934 29.158 -18.640 1.00 96.56 327 MET A O 1
ATOM 2630 N N . ALA A 1 328 ? 24.126 28.503 -16.641 1.00 93.81 328 ALA A N 1
ATOM 2631 C CA . ALA A 1 328 ? 25.176 27.527 -16.364 1.00 93.81 328 ALA A CA 1
ATOM 2632 C C . ALA A 1 328 ? 25.123 26.371 -17.374 1.00 93.81 328 ALA A C 1
ATOM 2634 O O . ALA A 1 328 ? 26.117 26.097 -18.040 1.00 93.81 328 ALA A O 1
ATOM 2635 N N . LEU A 1 329 ? 23.943 25.778 -17.589 1.00 92.50 329 LEU A N 1
ATOM 2636 C CA . LEU A 1 329 ? 23.754 24.715 -18.584 1.00 92.50 329 LEU A CA 1
ATOM 2637 C C . LEU A 1 329 ? 24.120 25.167 -20.002 1.00 92.50 329 LEU A C 1
ATOM 2639 O O . LEU A 1 329 ? 24.776 24.432 -20.736 1.00 92.50 329 LEU A O 1
ATOM 2643 N N . GLU A 1 330 ? 23.728 26.379 -20.393 1.00 93.56 330 GLU A N 1
ATOM 2644 C CA . GLU A 1 330 ? 24.059 26.919 -21.713 1.00 93.56 330 GLU A CA 1
ATOM 2645 C C . GLU A 1 330 ? 25.566 27.157 -21.881 1.00 93.56 330 GLU A C 1
ATOM 2647 O O . GLU A 1 330 ? 26.139 26.877 -22.935 1.00 93.56 330 GLU A O 1
ATOM 2652 N N . ARG A 1 331 ? 26.237 27.616 -20.820 1.00 90.88 331 ARG A N 1
ATOM 2653 C CA . ARG A 1 331 ? 27.693 27.776 -20.796 1.00 90.88 331 ARG A CA 1
ATOM 2654 C C . ARG A 1 331 ? 28.407 26.431 -20.921 1.00 90.88 331 ARG A C 1
ATOM 2656 O O . ARG A 1 331 ? 29.354 26.342 -21.697 1.00 90.88 331 ARG A O 1
ATOM 2663 N N . LEU A 1 332 ? 27.919 25.393 -20.240 1.00 86.75 332 LEU A N 1
ATOM 2664 C CA . LEU A 1 332 ? 28.451 24.030 -20.349 1.00 86.75 332 LEU A CA 1
ATOM 2665 C C . LEU A 1 332 ? 28.247 23.426 -21.744 1.00 86.75 332 LEU A C 1
ATOM 2667 O O . LEU A 1 332 ? 29.115 22.722 -22.253 1.00 86.75 332 LEU A O 1
ATOM 2671 N N . ARG A 1 333 ? 27.121 23.719 -22.407 1.00 85.88 333 ARG A N 1
ATOM 2672 C CA . ARG A 1 333 ? 26.896 23.293 -23.800 1.00 85.88 333 ARG A CA 1
ATOM 2673 C C . ARG A 1 333 ? 27.903 23.924 -24.754 1.00 85.88 333 ARG A C 1
ATOM 2675 O O . ARG A 1 333 ? 28.472 23.219 -25.578 1.00 85.88 333 ARG A O 1
ATOM 2682 N N . LYS A 1 334 ? 28.164 25.224 -24.603 1.00 85.44 334 LYS A N 1
ATOM 2683 C CA . LYS A 1 334 ? 29.157 25.938 -25.419 1.00 85.44 334 LYS A CA 1
ATOM 2684 C C . LYS A 1 334 ? 30.585 25.494 -25.112 1.00 85.44 334 LYS A C 1
ATOM 2686 O O . LYS A 1 334 ? 31.394 25.363 -26.028 1.00 85.44 334 LYS A O 1
ATOM 2691 N N . SER A 1 335 ? 30.901 25.228 -23.841 1.00 80.25 335 SER A N 1
ATOM 2692 C CA . SER A 1 335 ? 32.221 24.721 -23.463 1.00 80.25 335 SER A CA 1
ATOM 2693 C C . SER A 1 335 ? 32.448 23.303 -23.979 1.00 80.25 335 SER A C 1
ATOM 2695 O O . SER A 1 335 ? 33.558 23.010 -24.394 1.00 80.25 335 SER A O 1
ATOM 2697 N N . ARG A 1 336 ? 31.418 22.454 -24.078 1.00 70.06 336 ARG A N 1
ATOM 2698 C CA . ARG A 1 336 ? 31.519 21.112 -24.682 1.00 70.06 336 ARG A CA 1
ATOM 2699 C C . ARG A 1 336 ? 32.006 21.127 -26.136 1.00 70.06 336 ARG A C 1
ATOM 2701 O O . ARG A 1 336 ? 32.668 20.186 -26.561 1.00 70.06 336 ARG A O 1
ATOM 2708 N N . GLU A 1 337 ? 31.690 22.174 -26.893 1.00 67.06 337 GLU A N 1
ATOM 2709 C CA . GLU A 1 337 ? 32.161 22.331 -28.276 1.00 67.06 337 GLU A CA 1
ATOM 2710 C C . GLU A 1 337 ? 33.658 22.687 -28.354 1.00 67.06 337 GLU A C 1
ATOM 2712 O O . GLU A 1 337 ? 34.281 22.466 -29.388 1.00 67.06 337 GLU A O 1
ATOM 2717 N N . HIS A 1 338 ? 34.248 23.186 -27.258 1.00 57.53 338 HIS A N 1
ATOM 2718 C CA . HIS A 1 338 ? 35.600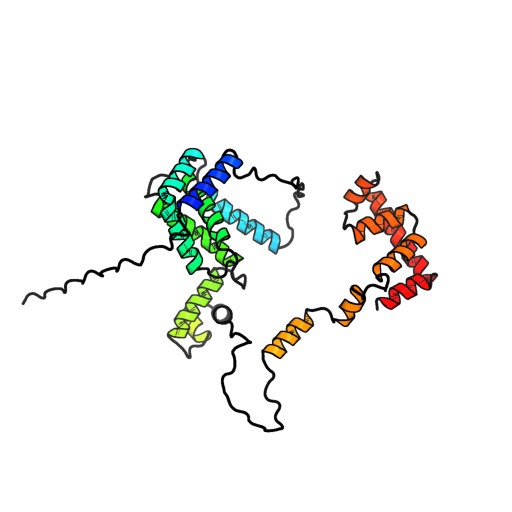 23.764 -27.230 1.00 57.53 338 HIS A CA 1
ATOM 2719 C C . HIS A 1 338 ? 36.566 23.075 -26.241 1.00 57.53 338 HIS A C 1
ATOM 2721 O O . HIS A 1 338 ? 37.779 23.192 -26.386 1.00 57.53 338 HIS A O 1
ATOM 2727 N N . SER A 1 339 ? 36.055 22.352 -25.241 1.00 60.31 339 SER A N 1
ATOM 2728 C CA . SER A 1 339 ? 36.810 21.695 -24.169 1.00 60.31 339 SER A CA 1
ATOM 2729 C C . SER A 1 339 ? 36.836 20.183 -24.399 1.00 60.31 339 SER A C 1
ATOM 2731 O O . SER A 1 339 ? 35.836 19.483 -24.216 1.00 60.31 339 SER A O 1
ATOM 2733 N N . GLY A 1 340 ? 38.007 19.669 -24.790 1.00 68.69 340 GLY A N 1
ATOM 2734 C CA . GLY A 1 340 ? 38.250 18.230 -24.920 1.00 68.69 340 GLY A CA 1
ATOM 2735 C C . GLY A 1 340 ? 38.107 17.472 -23.595 1.00 68.69 340 GLY A C 1
ATOM 2736 O O . GLY A 1 340 ? 37.760 16.297 -23.606 1.00 68.69 340 GLY A O 1
ATOM 2737 N N . GLU A 1 341 ? 38.293 18.142 -22.457 1.00 68.50 341 GLU A N 1
ATOM 2738 C CA . GLU A 1 341 ? 38.223 17.545 -21.116 1.00 68.50 341 GLU A CA 1
ATOM 2739 C C . GLU A 1 341 ? 36.789 17.217 -20.695 1.00 68.50 341 GLU A C 1
ATOM 2741 O O . GLU A 1 341 ? 36.521 16.117 -20.213 1.00 68.50 341 GLU A O 1
ATOM 2746 N N . LEU A 1 342 ? 35.840 18.125 -20.948 1.00 66.19 342 LEU A N 1
ATOM 2747 C CA . LEU A 1 342 ? 34.424 17.902 -20.640 1.00 66.19 342 LEU A CA 1
ATOM 2748 C C . LEU A 1 342 ? 33.824 16.843 -21.574 1.00 66.19 342 LEU A C 1
ATOM 2750 O O . LEU A 1 342 ? 32.993 16.033 -21.169 1.00 66.19 342 LEU A O 1
ATOM 2754 N N . ARG A 1 343 ? 34.304 16.800 -22.822 1.00 72.19 343 ARG A N 1
ATOM 2755 C CA . ARG A 1 343 ? 33.992 15.724 -23.764 1.00 72.19 343 ARG A CA 1
ATOM 2756 C C . ARG A 1 343 ? 34.576 14.382 -23.313 1.00 72.19 343 ARG A C 1
ATOM 2758 O O . ARG A 1 343 ? 33.839 13.405 -23.331 1.00 72.19 343 ARG A O 1
ATOM 2765 N N . SER A 1 344 ? 35.832 14.353 -22.870 1.00 70.62 344 SER A N 1
ATOM 2766 C CA . SER A 1 344 ? 36.508 13.155 -22.353 1.00 70.62 344 SER A CA 1
ATOM 2767 C C . SER A 1 344 ? 35.806 12.593 -21.110 1.00 70.62 344 SER A C 1
ATOM 2769 O O . SER A 1 344 ? 35.497 11.405 -21.064 1.00 70.62 344 SER A O 1
ATOM 2771 N N . CYS A 1 345 ? 35.427 13.452 -20.153 1.00 65.56 345 CYS A N 1
ATOM 2772 C CA . CYS A 1 345 ? 34.644 13.035 -18.984 1.00 65.56 345 CYS A CA 1
ATOM 2773 C C . CYS A 1 345 ? 33.285 12.444 -19.384 1.00 65.56 345 CYS A C 1
ATOM 2775 O O . CYS A 1 345 ? 32.877 11.428 -18.840 1.00 65.56 345 CYS A O 1
ATOM 2777 N N . MET A 1 346 ? 32.594 13.043 -20.359 1.00 65.56 346 MET A N 1
ATOM 2778 C CA . MET A 1 346 ? 31.297 12.549 -20.846 1.00 65.56 346 MET A CA 1
ATOM 2779 C C . MET A 1 346 ? 31.404 11.280 -21.707 1.00 65.56 346 MET A C 1
ATOM 2781 O O . MET A 1 346 ? 30.451 10.506 -21.756 1.00 65.56 346 MET A O 1
ATOM 2785 N N . GLU A 1 347 ? 32.521 11.070 -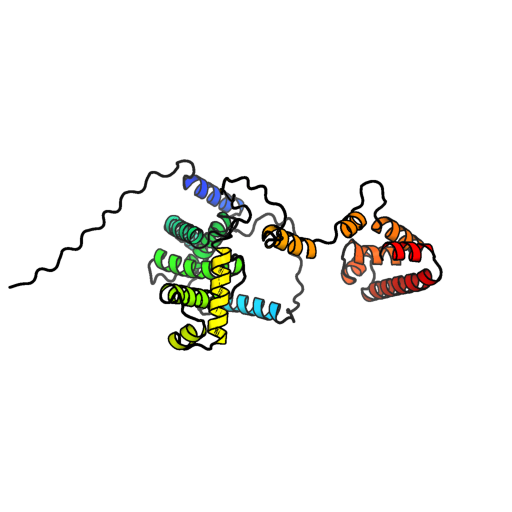22.409 1.00 72.69 347 GLU A N 1
ATOM 2786 C CA . GLU A 1 347 ? 32.805 9.833 -23.150 1.00 72.69 347 GLU A CA 1
ATOM 2787 C C . GLU A 1 347 ? 33.119 8.673 -22.197 1.00 72.69 347 GLU A C 1
ATOM 2789 O O . GLU A 1 347 ? 32.721 7.556 -22.493 1.00 72.69 347 GLU A O 1
ATOM 2794 N N . ALA A 1 348 ? 33.705 8.933 -21.023 1.00 64.44 348 ALA A N 1
ATOM 2795 C CA . ALA A 1 348 ? 33.897 7.924 -19.975 1.00 64.44 348 ALA A CA 1
ATOM 2796 C C . ALA A 1 348 ? 32.584 7.427 -19.326 1.00 64.44 348 ALA A C 1
ATOM 2798 O O . ALA A 1 348 ? 32.587 6.392 -18.665 1.00 64.44 348 ALA A O 1
ATOM 2799 N N . PHE A 1 349 ? 31.471 8.150 -19.503 1.00 53.25 349 PHE A N 1
ATOM 2800 C CA . PHE A 1 349 ? 30.136 7.754 -19.027 1.00 53.25 349 PHE A CA 1
ATOM 2801 C C . PHE A 1 349 ? 29.309 6.962 -20.058 1.00 53.25 349 PHE A C 1
ATOM 2803 O O . PHE A 1 349 ? 28.218 6.502 -19.717 1.00 53.25 349 PHE A O 1
ATOM 2810 N N . ARG A 1 350 ? 29.760 6.863 -21.316 1.00 51.00 350 ARG A N 1
ATOM 2811 C CA . ARG A 1 350 ? 29.096 6.087 -22.378 1.00 51.00 350 ARG A CA 1
ATOM 2812 C C . ARG A 1 350 ? 29.697 4.700 -22.486 1.00 51.00 350 ARG A C 1
ATOM 2814 O O . ARG A 1 350 ? 28.900 3.781 -22.774 1.00 51.00 350 ARG A O 1
#

pLDDT: mean 70.85, std 21.58, range [30.95, 98.44]

Foldseek 3Di:
DDDDDDDDDDDDDDPDDDDDPVDDVVVVVVVVVVCCVVCVNPNPPDPPPDDPDPDPPDQPPDPVSVVVVVVVVVVVVVVVVQPPPLAQDDLVQLVVQCVVCVVLLVVLLVVLCVVCVQDPDSVVSVVQSSVQSSVLSRNPNPPDDSSVSSSVSSVVSSQVVCCVRPPDNDDVVLLVLLVVLVVVCVVVVPDDLVNVCVVVVHDSVSSVSSVVSVVVVVCVVCVVPLPPPPPPPDDDDDDDDPPDDRVVVVVVVVVCVVPDPVVVVCLQVPPDPDPRLVNLLLVVLPVQADPLLSVLVCCCPVVVDQLCRVCVVVVHDSVVSVVSPVVSVVSLVVVCVPPVSSVVSVVSVD

Secondary structure (DSSP, 8-state):
---PPPPPPP--PPPPPPPPTT--HHHHHHHHHHHHHHTTT-TT-S--SSPPP----PPP-SHHHHHHHHHHHHHHHHHTTS-TTS-PPPHHHHHHHHHHTHHHHHHHHHHHHHH-TT-S-HHHHHHHHHHHHHHHHHH--SSS-HHHHHHHHHHHHHHHHHHHHSSS---HHHHHHHHHHHHHHHH-TT--HHHHHHHHT--HHHHHHHHHHHHHHHHHHS---TT-------------------HHHHHHHHHHHHS--HHHHHHHH--TTS--HHHHHHHHHHHHS-HHHHHHHHHHHTS---HHHHHHHHTS-HHHHHHHHHHHHHHHHHHHTT-HHHHHHHHTT-

Sequence (350 aa):
MQKEKPLKAKRNMRPWGALNPKFSGRRLLDSAQEQINLTGGNPYLVPQRVKPRNLPEEMPTDAEGIRSRTRRMKCQSLYSKISPEKILRSNEEAWKLVLDNLEDVFYAMRRARVLYPHSPHGEHYFALGIDEAFQAARTWTGEKKFSTYLQNRMKGCWRPMRETYELVPMPSKKYDEGKKYGKWKLQNPQGTPEEYSRDAGIGIGEAEDAARYHAIANAIARPECADGDFNGGGPKKGDGEERNGNASSRLKSAQMRELHNPLDTELLFGSRKEESVSGRLWDVLEAALTPRQFEIMWMHFEEGLTFEEIGNRLGISTQSAHKTHAMALERLRKSREHSGELRSCMEAFR

Radius of gyration: 31.58 Å; chains: 1; bounding box: 84×83×63 Å